Protein AF-A0A2Z4MAW5-F1 (afdb_monomer_lite)

Structure (mmCIF, N/CA/C/O backbone):
data_AF-A0A2Z4MAW5-F1
#
_entry.id   AF-A0A2Z4MAW5-F1
#
loop_
_atom_site.group_PDB
_atom_site.id
_atom_site.type_symbol
_atom_site.label_atom_id
_atom_site.label_alt_id
_atom_site.label_comp_id
_atom_site.label_asym_id
_atom_site.label_entity_id
_atom_site.label_seq_id
_atom_site.pdbx_PDB_ins_code
_atom_site.Cartn_x
_atom_site.Cartn_y
_atom_site.Cartn_z
_atom_site.occupancy
_atom_site.B_iso_or_equiv
_atom_site.auth_seq_id
_atom_site.auth_comp_id
_atom_site.auth_asym_id
_atom_site.auth_atom_id
_atom_site.pdbx_PDB_model_num
ATOM 1 N N . MET A 1 1 ? 5.554 19.216 -37.305 1.00 36.41 1 MET A N 1
ATOM 2 C CA . MET A 1 1 ? 6.843 18.742 -36.755 1.00 36.41 1 MET A CA 1
ATOM 3 C C . MET A 1 1 ? 6.699 17.257 -36.478 1.00 36.41 1 MET A C 1
ATOM 5 O O . MET A 1 1 ? 5.811 16.885 -35.723 1.00 36.41 1 MET A O 1
ATOM 9 N N . VAL A 1 2 ? 7.469 16.421 -37.173 1.00 37.81 2 VAL A N 1
ATOM 10 C CA . VAL A 1 2 ? 7.434 14.959 -37.029 1.00 37.81 2 VAL A CA 1
ATOM 11 C C . VAL A 1 2 ? 8.059 14.607 -35.679 1.00 37.81 2 VAL A C 1
ATOM 13 O O . VAL A 1 2 ? 9.203 14.969 -35.420 1.00 37.81 2 VAL A O 1
ATOM 16 N N . SER A 1 3 ? 7.293 13.963 -34.799 1.00 39.66 3 SER A N 1
ATOM 17 C CA . SER A 1 3 ? 7.807 13.411 -33.544 1.00 39.66 3 SER A CA 1
ATOM 18 C C . SER A 1 3 ? 8.735 12.246 -33.887 1.00 39.66 3 SER A C 1
ATOM 20 O O . SER A 1 3 ? 8.260 11.184 -34.285 1.00 39.66 3 SER A O 1
ATOM 22 N N . PHE A 1 4 ? 10.051 12.445 -33.801 1.00 52.00 4 PHE A N 1
ATOM 23 C CA . PHE A 1 4 ? 11.003 11.342 -33.905 1.00 52.00 4 PHE A CA 1
ATOM 24 C C . PHE A 1 4 ? 10.850 10.460 -32.660 1.00 52.00 4 PHE A C 1
ATOM 26 O O . PHE A 1 4 ? 11.081 10.906 -31.533 1.00 52.00 4 PHE A O 1
ATOM 33 N N . GLY A 1 5 ? 10.383 9.227 -32.867 1.00 60.88 5 GLY A N 1
ATOM 34 C CA . GLY A 1 5 ? 10.241 8.225 -31.814 1.00 60.88 5 GLY A CA 1
ATOM 35 C C . GLY A 1 5 ? 11.595 7.913 -31.181 1.00 60.88 5 GLY A C 1
ATOM 36 O O . GLY A 1 5 ? 12.594 7.778 -31.882 1.00 60.88 5 GLY A O 1
ATOM 37 N N . GLY A 1 6 ? 11.640 7.837 -29.851 1.00 75.31 6 GLY A N 1
ATOM 38 C CA . GLY A 1 6 ? 12.849 7.430 -29.141 1.00 75.31 6 GLY A CA 1
ATOM 39 C C . GLY A 1 6 ? 13.147 5.943 -29.344 1.00 75.31 6 GLY A C 1
ATOM 40 O O . GLY A 1 6 ? 12.228 5.135 -29.467 1.00 75.31 6 GLY A O 1
ATOM 41 N N . PHE A 1 7 ? 14.426 5.578 -29.350 1.00 80.69 7 PHE A N 1
ATOM 42 C CA . PHE A 1 7 ? 14.870 4.187 -29.431 1.00 80.69 7 PHE A CA 1
ATOM 43 C C . PHE A 1 7 ? 15.052 3.599 -28.026 1.00 80.69 7 PHE A C 1
ATOM 45 O O . PHE A 1 7 ? 15.559 4.267 -27.122 1.00 80.69 7 PHE A O 1
ATOM 52 N N . LYS A 1 8 ? 14.656 2.338 -27.832 1.00 84.81 8 LYS A N 1
ATOM 53 C CA . LYS A 1 8 ? 14.870 1.591 -26.586 1.00 84.81 8 LYS A CA 1
ATOM 54 C C . LYS A 1 8 ? 15.689 0.335 -26.879 1.00 84.81 8 LYS A C 1
ATOM 56 O O . LYS A 1 8 ? 15.228 -0.545 -27.598 1.00 84.81 8 LYS A O 1
ATOM 61 N N . LEU A 1 9 ? 16.895 0.266 -26.325 1.00 85.50 9 LEU A N 1
ATOM 62 C CA . LEU A 1 9 ? 17.778 -0.898 -26.373 1.00 85.50 9 LEU A CA 1
ATOM 63 C C . LEU A 1 9 ? 17.464 -1.822 -25.194 1.00 85.50 9 LEU A C 1
ATOM 65 O O . LEU A 1 9 ? 17.403 -1.379 -24.050 1.00 85.50 9 LEU A O 1
ATOM 69 N N . VAL A 1 10 ? 17.272 -3.108 -25.458 1.00 84.62 10 VAL A N 1
ATOM 70 C CA . VAL A 1 10 ? 17.007 -4.100 -24.411 1.00 84.62 10 VAL A CA 1
ATOM 71 C C . VAL A 1 10 ? 18.104 -5.148 -24.460 1.00 84.62 10 VAL A C 1
ATOM 73 O O . VAL A 1 10 ? 18.217 -5.884 -25.438 1.00 84.62 10 VAL A O 1
ATOM 76 N N . PHE A 1 11 ? 18.914 -5.205 -23.409 1.00 85.38 11 PHE A N 1
ATOM 77 C CA . PHE A 1 11 ? 19.911 -6.252 -23.227 1.00 85.38 11 PHE A CA 1
ATOM 78 C C . PHE A 1 11 ? 19.304 -7.365 -22.387 1.00 85.38 11 PHE A C 1
ATOM 80 O O . PHE A 1 11 ? 18.706 -7.096 -21.351 1.00 85.38 11 PHE A O 1
ATOM 87 N N . VAL A 1 12 ? 19.469 -8.613 -22.812 1.00 83.62 12 VAL A N 1
ATOM 88 C CA . VAL A 1 12 ? 19.000 -9.787 -22.069 1.00 83.62 12 VAL A CA 1
ATOM 89 C C . VAL A 1 12 ? 20.216 -10.643 -21.750 1.00 83.62 12 VAL A C 1
ATOM 91 O O . VAL A 1 12 ? 20.932 -11.046 -22.665 1.00 83.62 12 VAL A O 1
ATOM 94 N N . SER A 1 13 ? 20.473 -10.901 -20.469 1.00 80.25 13 SER A N 1
ATOM 95 C CA . SER A 1 13 ? 21.620 -11.704 -20.037 1.00 80.25 13 SER A CA 1
ATOM 96 C C . SER A 1 13 ? 21.244 -12.641 -18.900 1.00 80.25 13 SER A C 1
ATOM 98 O O . SER A 1 13 ? 20.772 -12.217 -17.855 1.00 80.25 13 SER A O 1
ATOM 100 N N . TYR A 1 14 ? 21.482 -13.937 -19.073 1.00 66.00 14 TYR A N 1
ATOM 101 C CA . TYR A 1 14 ? 21.126 -14.928 -18.056 1.00 66.00 14 TYR A CA 1
ATOM 102 C C . TYR A 1 14 ? 22.266 -15.215 -17.064 1.00 66.00 14 TYR A C 1
ATOM 104 O O . TYR A 1 14 ? 22.023 -15.610 -15.926 1.00 66.00 14 TYR A O 1
ATOM 112 N N . THR A 1 15 ? 23.521 -15.026 -17.478 1.00 66.38 15 THR A N 1
ATOM 113 C CA . THR A 1 15 ? 24.697 -15.546 -16.760 1.00 66.38 15 THR A CA 1
ATOM 114 C C . THR A 1 15 ? 25.485 -14.483 -16.005 1.00 66.38 15 THR A C 1
ATOM 116 O O . THR A 1 15 ? 26.077 -14.791 -14.972 1.00 66.38 15 THR A O 1
ATOM 119 N N . SER A 1 16 ? 25.527 -13.240 -16.484 1.00 63.03 16 SER A N 1
ATOM 120 C CA . SER A 1 16 ? 26.253 -12.146 -15.824 1.00 63.03 16 SER A CA 1
ATOM 121 C C . SER A 1 16 ? 25.705 -10.784 -16.252 1.00 63.03 16 SER A C 1
ATOM 123 O O . SER A 1 16 ? 25.340 -10.631 -17.421 1.00 63.03 16 SER A O 1
ATOM 125 N N . PRO A 1 17 ? 25.651 -9.785 -15.354 1.00 69.38 17 PRO A N 1
ATOM 126 C CA . PRO A 1 17 ? 25.357 -8.412 -15.753 1.00 69.38 17 PRO A CA 1
ATOM 127 C C . PRO A 1 17 ? 26.433 -7.876 -16.713 1.00 69.38 17 PRO A C 1
ATOM 129 O O . PRO A 1 17 ? 27.453 -8.529 -16.962 1.00 69.38 17 PRO A O 1
ATOM 132 N N . LEU A 1 18 ? 26.204 -6.684 -17.270 1.00 76.75 18 LEU A N 1
ATOM 133 C CA . LEU A 1 18 ? 27.241 -5.991 -18.034 1.00 76.75 18 LEU A CA 1
ATOM 134 C C . LEU A 1 18 ? 28.487 -5.821 -17.156 1.00 76.75 18 LEU A C 1
ATOM 136 O O . LEU A 1 18 ? 28.399 -5.493 -15.976 1.00 76.75 18 LEU A O 1
ATOM 140 N N . SER A 1 19 ? 29.665 -6.070 -17.726 1.00 81.94 19 SER A N 1
ATOM 141 C CA . SER A 1 19 ? 30.909 -5.762 -17.023 1.00 81.94 19 SER A CA 1
ATOM 142 C C . SER A 1 19 ? 31.028 -4.249 -16.836 1.00 81.94 19 SER A C 1
ATOM 144 O O . SER A 1 19 ? 30.548 -3.491 -17.678 1.00 81.94 19 SER A O 1
ATOM 146 N N . ASN A 1 20 ? 31.743 -3.796 -15.800 1.00 79.94 20 ASN A N 1
ATOM 147 C CA . ASN A 1 20 ? 32.002 -2.362 -15.594 1.00 79.94 20 ASN A CA 1
ATOM 148 C C . ASN A 1 20 ? 32.543 -1.689 -16.865 1.00 79.94 20 ASN A C 1
ATOM 150 O O . ASN A 1 20 ? 32.155 -0.578 -17.207 1.00 79.94 20 ASN A O 1
ATOM 154 N N . HIS A 1 21 ? 33.420 -2.381 -17.600 1.00 84.69 21 HIS A N 1
ATOM 155 C CA . HIS A 1 21 ? 33.922 -1.883 -18.876 1.00 84.69 21 HIS A CA 1
ATOM 156 C C . HIS A 1 21 ? 32.809 -1.763 -19.929 1.00 84.69 21 HIS A C 1
ATOM 158 O O . HIS A 1 21 ? 32.716 -0.739 -20.599 1.00 84.69 21 HIS A O 1
ATOM 164 N N . GLY A 1 22 ? 31.935 -2.768 -20.039 1.00 83.75 22 GLY A N 1
ATOM 165 C CA . GLY A 1 22 ? 30.775 -2.738 -20.929 1.00 83.75 22 GLY A CA 1
ATOM 166 C C . GLY A 1 22 ? 29.802 -1.602 -20.608 1.00 83.75 22 GLY A C 1
ATOM 167 O O . GLY A 1 22 ? 29.341 -0.929 -21.525 1.00 83.75 22 GLY A O 1
ATOM 168 N N . GLU A 1 23 ? 29.539 -1.327 -19.329 1.00 83.62 23 GLU A N 1
ATOM 169 C CA . GLU A 1 23 ? 28.686 -0.204 -18.915 1.00 83.62 23 GLU A CA 1
ATOM 170 C C . GLU A 1 23 ? 29.313 1.159 -19.232 1.00 83.62 23 GLU A C 1
ATOM 172 O O . GLU A 1 23 ? 28.627 2.071 -19.702 1.00 83.62 23 GLU A O 1
ATOM 177 N N . ILE A 1 24 ? 30.626 1.309 -19.029 1.00 84.50 24 ILE A N 1
ATOM 178 C CA . ILE A 1 24 ? 31.358 2.540 -19.365 1.00 84.50 24 ILE A CA 1
ATOM 179 C C . ILE A 1 24 ? 31.319 2.794 -20.877 1.00 84.50 24 ILE A C 1
ATOM 181 O O . ILE A 1 24 ? 31.052 3.915 -21.313 1.00 84.50 24 ILE A O 1
ATOM 185 N N . VAL A 1 25 ? 31.542 1.757 -21.686 1.00 88.19 25 VAL A N 1
ATOM 186 C CA . VAL A 1 25 ? 31.465 1.869 -23.149 1.00 88.19 25 VAL A CA 1
ATOM 187 C C . VAL A 1 25 ? 30.040 2.221 -23.572 1.00 88.19 25 VAL A C 1
ATOM 189 O O . VAL A 1 25 ? 29.837 3.209 -24.274 1.00 88.19 25 VAL A O 1
ATOM 192 N N . LEU A 1 26 ? 29.039 1.489 -23.077 1.00 87.06 26 LEU A N 1
ATOM 193 C CA . LEU A 1 26 ? 27.637 1.724 -23.414 1.00 87.06 26 LEU A CA 1
ATOM 194 C C . LEU A 1 26 ? 27.183 3.138 -23.030 1.00 87.06 26 LEU A C 1
ATOM 196 O O . LEU A 1 26 ? 26.549 3.822 -23.829 1.00 87.06 26 LEU A O 1
ATOM 200 N N . SER A 1 27 ? 27.526 3.610 -21.831 1.00 85.88 27 SER A N 1
ATOM 201 C CA . SER A 1 27 ? 27.178 4.964 -21.388 1.00 85.88 27 SER A CA 1
ATOM 202 C C . SER A 1 27 ? 27.845 6.053 -22.235 1.00 85.88 27 SER A C 1
ATOM 204 O O . SER A 1 27 ? 27.200 7.059 -22.539 1.00 85.88 27 SER A O 1
ATOM 206 N N . THR A 1 28 ? 29.090 5.835 -22.668 1.00 88.81 28 THR A N 1
ATOM 207 C CA . THR A 1 28 ? 29.817 6.750 -23.561 1.00 88.81 28 THR A CA 1
ATOM 208 C C . THR A 1 28 ? 29.137 6.850 -24.926 1.00 88.81 28 THR A C 1
ATOM 210 O O . THR A 1 28 ? 28.845 7.955 -25.383 1.00 88.81 28 THR A O 1
ATOM 213 N N . GLU A 1 29 ? 28.810 5.715 -25.545 1.00 88.81 29 GLU A N 1
ATOM 214 C CA . GLU A 1 29 ? 28.132 5.664 -26.848 1.00 88.81 29 GLU A CA 1
ATOM 215 C C . GLU A 1 29 ? 26.726 6.279 -26.785 1.00 88.81 29 GLU A C 1
ATOM 217 O O . GLU A 1 29 ? 26.340 7.103 -27.616 1.00 88.81 29 GLU A O 1
ATOM 222 N N . LEU A 1 30 ? 25.957 5.955 -25.740 1.00 87.56 30 LEU A N 1
ATOM 223 C CA . LEU A 1 30 ? 24.624 6.525 -25.540 1.00 87.56 30 LEU A CA 1
ATOM 224 C C . LEU A 1 30 ? 24.663 8.040 -25.351 1.00 87.56 30 LEU A C 1
ATOM 226 O O . LEU A 1 30 ? 23.735 8.724 -25.785 1.00 87.56 30 LEU A O 1
ATOM 230 N N . LYS A 1 31 ? 25.708 8.572 -24.709 1.00 87.31 31 LYS A N 1
ATOM 231 C CA . LYS A 1 31 ? 25.891 10.018 -24.567 1.00 87.31 31 LYS A CA 1
ATOM 232 C C . LYS A 1 31 ? 26.094 10.679 -25.929 1.00 87.31 31 LYS A C 1
ATOM 234 O O . LYS A 1 31 ? 25.383 11.631 -26.227 1.00 87.31 31 LYS A O 1
ATOM 239 N N . GLN A 1 32 ? 26.961 10.125 -26.780 1.00 88.00 32 GLN A N 1
ATOM 240 C CA . GLN A 1 32 ? 27.180 10.649 -28.134 1.00 88.00 32 GLN A CA 1
ATOM 241 C C . GLN A 1 32 ? 25.882 10.675 -28.951 1.00 88.00 32 GLN A C 1
ATOM 243 O O . GLN A 1 32 ? 25.576 11.669 -29.606 1.00 88.00 32 GLN A O 1
ATOM 248 N N . ILE A 1 33 ? 25.071 9.616 -28.864 1.00 85.31 33 ILE A N 1
ATOM 249 C CA . ILE A 1 33 ? 23.771 9.558 -29.546 1.00 85.31 33 ILE A CA 1
ATOM 250 C C . ILE A 1 33 ? 22.812 10.613 -28.977 1.00 85.31 33 ILE A C 1
ATOM 252 O O . ILE A 1 33 ? 22.153 11.315 -29.745 1.00 85.31 33 ILE A O 1
ATOM 256 N N . LYS A 1 34 ? 22.744 10.779 -27.651 1.00 86.00 34 LYS A N 1
ATOM 257 C CA . LYS A 1 34 ? 21.900 11.807 -27.016 1.00 86.00 34 LYS A CA 1
ATOM 258 C C . LYS A 1 34 ? 22.310 13.228 -27.410 1.00 86.00 34 LYS A C 1
ATOM 260 O O . LYS A 1 34 ? 21.432 14.053 -27.654 1.00 86.00 34 LYS A O 1
ATOM 265 N N . ASP A 1 35 ? 23.608 13.488 -27.555 1.00 88.31 35 ASP A N 1
ATOM 266 C CA . ASP A 1 35 ? 24.150 14.794 -27.954 1.00 88.31 35 ASP A CA 1
ATOM 267 C C . ASP A 1 35 ? 23.740 15.191 -29.390 1.00 88.31 35 ASP A C 1
ATOM 269 O O . ASP A 1 35 ? 23.682 16.376 -29.714 1.00 88.31 35 ASP A O 1
ATOM 273 N N . THR A 1 36 ? 23.349 14.231 -30.240 1.00 87.44 36 THR A N 1
ATOM 274 C CA . THR A 1 36 ? 22.760 14.513 -31.569 1.00 87.44 36 THR A CA 1
ATOM 275 C C . THR A 1 36 ? 21.280 14.929 -31.526 1.00 87.44 36 THR A C 1
ATOM 277 O O . THR A 1 36 ? 20.663 15.140 -32.569 1.00 87.44 36 THR A O 1
ATOM 280 N N . GLY A 1 37 ? 20.684 15.033 -30.333 1.00 82.94 37 GLY A N 1
ATOM 281 C CA . GLY A 1 37 ? 19.264 15.338 -30.130 1.00 82.94 37 GLY A CA 1
ATOM 282 C C . GLY A 1 37 ? 18.344 14.112 -30.187 1.00 82.94 37 GLY A C 1
ATOM 283 O O . GLY A 1 37 ? 17.128 14.243 -30.026 1.00 82.94 37 GLY A O 1
ATOM 284 N N . ASN A 1 38 ? 18.902 12.914 -30.385 1.00 84.69 38 ASN A N 1
ATOM 285 C CA . ASN A 1 38 ? 18.146 11.666 -30.398 1.00 84.69 38 ASN A CA 1
ATOM 286 C C . ASN A 1 38 ? 17.815 11.192 -28.975 1.00 84.69 38 ASN A C 1
ATOM 288 O O . ASN A 1 38 ? 18.652 11.203 -28.074 1.00 84.69 38 ASN A O 1
ATOM 292 N N . LYS A 1 39 ? 16.586 10.708 -28.768 1.00 84.62 39 LYS A N 1
ATOM 293 C CA . LYS A 1 39 ? 16.171 10.092 -27.500 1.00 84.62 39 LYS A CA 1
ATOM 294 C C . LYS A 1 39 ? 16.460 8.597 -27.547 1.00 84.62 39 LYS A C 1
ATOM 296 O O . LYS A 1 39 ? 15.834 7.880 -28.324 1.00 84.62 39 LYS A O 1
ATOM 301 N N . ILE A 1 40 ? 17.382 8.129 -26.711 1.00 86.75 40 ILE A N 1
ATOM 302 C CA . ILE A 1 40 ? 17.708 6.707 -26.583 1.00 86.75 40 ILE A CA 1
ATOM 303 C C . ILE A 1 40 ? 17.763 6.281 -25.115 1.00 86.75 40 ILE A C 1
ATOM 305 O O . ILE A 1 40 ? 18.319 6.986 -24.265 1.00 86.75 40 ILE A O 1
ATOM 309 N N . TYR A 1 41 ? 17.178 5.123 -24.830 1.00 82.31 41 TYR A N 1
ATOM 310 C CA . TYR A 1 41 ? 17.112 4.505 -23.507 1.00 82.31 41 TYR A CA 1
ATOM 311 C C . TYR A 1 41 ? 17.618 3.073 -23.599 1.00 82.31 41 TYR A C 1
ATOM 313 O O . TYR A 1 41 ? 17.519 2.452 -24.658 1.00 82.31 41 TYR A O 1
ATOM 321 N N . TRP A 1 42 ? 18.132 2.535 -22.499 1.00 85.38 42 TRP A N 1
ATOM 322 C CA . TRP A 1 42 ? 18.498 1.129 -22.435 1.00 85.38 42 TRP A CA 1
ATOM 323 C C . TRP A 1 42 ? 18.068 0.508 -21.109 1.00 85.38 42 TRP A C 1
ATOM 325 O O . TRP A 1 42 ? 17.983 1.204 -20.100 1.00 85.38 42 TRP A O 1
ATOM 335 N N . GLU A 1 43 ? 17.784 -0.791 -21.130 1.00 84.88 43 GLU A N 1
ATOM 336 C CA . GLU A 1 43 ? 17.458 -1.593 -19.948 1.00 84.88 43 GLU A CA 1
ATOM 337 C C . GLU A 1 43 ? 18.163 -2.954 -20.030 1.00 84.88 43 GLU A C 1
ATOM 339 O O . GLU A 1 43 ? 18.285 -3.527 -21.117 1.00 84.88 43 GLU A O 1
ATOM 344 N N . LEU A 1 44 ? 18.587 -3.485 -18.880 1.00 83.38 44 LEU A N 1
ATOM 345 C CA . LEU A 1 44 ? 19.105 -4.847 -18.734 1.00 83.38 44 LEU A CA 1
ATOM 346 C C . LEU A 1 44 ? 18.038 -5.758 -18.121 1.00 83.38 44 LEU A C 1
ATOM 348 O O . LEU A 1 44 ? 17.469 -5.450 -17.076 1.00 83.38 44 LEU A O 1
ATOM 352 N N . TYR A 1 45 ? 17.801 -6.895 -18.764 1.00 83.62 45 TYR A N 1
ATOM 353 C CA . TYR A 1 45 ? 16.962 -7.989 -18.295 1.00 83.62 45 TYR A CA 1
ATOM 354 C C . TYR A 1 45 ? 17.889 -9.127 -17.903 1.00 83.62 45 TYR A C 1
ATOM 356 O O . TYR A 1 45 ? 18.263 -9.962 -18.730 1.00 83.62 45 TYR A O 1
ATOM 364 N N . ASP A 1 46 ? 18.310 -9.099 -16.644 1.00 79.94 46 ASP A N 1
ATOM 365 C CA . ASP A 1 46 ? 19.089 -10.171 -16.047 1.00 79.94 46 ASP A CA 1
ATOM 366 C C . ASP A 1 46 ? 18.194 -11.315 -15.538 1.00 79.94 46 ASP A C 1
ATOM 368 O O . ASP A 1 46 ? 16.960 -11.249 -15.596 1.00 79.94 46 ASP A O 1
ATOM 372 N N . LYS A 1 47 ? 18.815 -12.382 -15.023 1.00 77.44 47 LYS A N 1
ATOM 373 C CA . LYS A 1 47 ? 18.097 -13.526 -14.444 1.00 77.44 47 LYS A CA 1
ATOM 374 C C . LYS A 1 47 ? 17.072 -13.116 -13.374 1.00 77.44 47 LYS A C 1
ATOM 376 O O . LYS A 1 47 ? 16.010 -13.728 -13.303 1.00 77.44 47 LYS A O 1
ATOM 381 N N . GLU A 1 48 ? 17.362 -12.096 -12.564 1.00 70.31 48 GLU A N 1
ATOM 382 C CA . GLU A 1 48 ? 16.503 -11.673 -11.454 1.00 70.31 48 GLU A CA 1
ATOM 383 C C . GLU A 1 48 ? 15.300 -10.888 -11.969 1.00 70.31 48 GLU A C 1
ATOM 385 O O . GLU A 1 48 ? 14.165 -11.171 -11.580 1.00 70.31 48 GLU A O 1
ATOM 390 N N . ARG A 1 49 ? 15.518 -9.960 -12.909 1.00 74.69 49 ARG A N 1
ATOM 391 C CA . ARG A 1 49 ? 14.447 -9.214 -13.578 1.00 74.69 49 ARG A CA 1
ATOM 392 C C . ARG A 1 49 ? 13.520 -10.156 -14.338 1.00 74.69 49 ARG A C 1
ATOM 394 O O . ARG A 1 49 ? 12.303 -10.033 -14.227 1.00 74.69 49 ARG A O 1
ATOM 401 N N . ILE A 1 50 ? 14.082 -11.115 -15.078 1.00 78.38 50 ILE A N 1
ATOM 402 C CA . ILE A 1 50 ? 13.309 -12.107 -15.837 1.00 78.38 50 ILE A CA 1
ATOM 403 C C . ILE A 1 50 ? 12.483 -12.984 -14.890 1.00 78.38 50 ILE A C 1
ATOM 405 O O . ILE A 1 50 ? 11.280 -13.132 -15.106 1.00 78.38 50 ILE A O 1
ATOM 409 N N . ALA A 1 51 ? 13.089 -13.524 -13.827 1.00 73.00 51 ALA A N 1
ATOM 410 C CA . ALA A 1 51 ? 12.380 -14.345 -12.845 1.00 73.00 51 ALA A CA 1
ATOM 411 C C . ALA A 1 51 ? 11.233 -13.570 -12.177 1.00 73.00 51 ALA A C 1
ATOM 413 O O . ALA A 1 51 ? 10.119 -14.084 -12.089 1.00 73.00 51 ALA A O 1
ATOM 414 N N . ASN A 1 52 ? 11.471 -12.313 -11.788 1.00 68.19 52 ASN A N 1
ATOM 415 C CA . ASN A 1 52 ? 10.445 -11.427 -11.237 1.00 68.19 52 ASN A CA 1
ATOM 416 C C . ASN A 1 52 ? 9.282 -11.187 -12.213 1.00 68.19 52 ASN A C 1
ATOM 418 O O . ASN A 1 52 ? 8.118 -11.243 -11.809 1.00 68.19 52 ASN A O 1
ATOM 422 N N . ILE A 1 53 ? 9.574 -10.933 -13.496 1.00 73.81 53 ILE A N 1
ATOM 423 C CA . ILE A 1 53 ? 8.547 -10.727 -14.529 1.00 73.81 53 ILE A CA 1
ATOM 424 C C . ILE A 1 53 ? 7.701 -11.991 -14.701 1.00 73.81 53 ILE A C 1
ATOM 426 O O . ILE A 1 53 ? 6.474 -11.907 -14.684 1.00 73.81 53 ILE A O 1
ATOM 430 N N . ILE A 1 54 ? 8.339 -13.160 -14.827 1.00 72.44 54 ILE A N 1
ATOM 431 C CA . ILE A 1 54 ? 7.639 -14.438 -15.005 1.00 72.44 54 ILE A CA 1
ATOM 432 C C . ILE A 1 54 ? 6.765 -14.739 -13.785 1.00 72.44 54 ILE A C 1
ATOM 434 O O . ILE A 1 54 ? 5.577 -15.012 -13.950 1.00 72.44 54 ILE A O 1
ATOM 438 N N . TYR A 1 55 ? 7.314 -14.628 -12.575 1.00 67.38 55 TYR A N 1
ATOM 439 C CA . TYR A 1 55 ? 6.575 -14.853 -11.333 1.00 67.38 55 TYR A CA 1
ATOM 440 C C . TYR A 1 55 ? 5.364 -13.918 -11.209 1.00 67.38 55 TYR A C 1
ATOM 442 O O . TYR A 1 55 ? 4.243 -14.376 -10.994 1.00 67.38 55 TYR A O 1
ATOM 450 N N . THR A 1 56 ? 5.552 -12.618 -11.465 1.00 65.38 56 THR A N 1
ATOM 451 C CA . THR A 1 56 ? 4.449 -11.641 -11.444 1.00 65.38 56 THR A CA 1
ATOM 452 C C . THR A 1 56 ? 3.390 -11.969 -12.505 1.00 65.38 56 THR A C 1
ATOM 454 O O . THR A 1 56 ? 2.200 -11.851 -12.237 1.00 65.38 56 THR A O 1
ATOM 457 N N . SER A 1 57 ? 3.794 -12.419 -13.700 1.00 66.69 57 SER A N 1
ATOM 458 C CA . SER A 1 57 ? 2.865 -12.753 -14.792 1.00 66.69 57 SER A CA 1
ATOM 459 C C . SER A 1 57 ? 2.019 -14.007 -14.538 1.00 66.69 57 SER A C 1
ATOM 461 O O . SER A 1 57 ? 0.949 -14.156 -15.129 1.00 66.69 57 SER A O 1
ATOM 463 N N . LYS A 1 58 ? 2.487 -14.913 -13.668 1.00 64.94 58 LYS A N 1
ATOM 464 C CA . LYS A 1 58 ? 1.779 -16.146 -13.299 1.00 64.94 58 LYS A CA 1
ATOM 465 C C . LYS A 1 58 ? 0.697 -15.919 -12.240 1.00 64.94 58 LYS A C 1
ATOM 467 O O . LYS A 1 58 ? -0.275 -16.675 -12.221 1.00 64.94 58 LYS A O 1
ATOM 472 N N . LYS A 1 59 ? 0.822 -14.884 -11.398 1.00 62.81 59 LYS A N 1
ATOM 473 C CA . LYS A 1 59 ? -0.200 -14.512 -10.407 1.00 62.81 59 LYS A CA 1
ATOM 474 C C . LYS A 1 59 ? -1.458 -13.990 -11.116 1.00 62.81 59 LYS A C 1
ATOM 476 O O . LYS A 1 59 ? -1.513 -12.851 -11.570 1.00 62.81 59 LYS A O 1
ATOM 481 N N . LYS A 1 60 ? -2.482 -14.840 -11.221 1.00 57.94 60 LYS A N 1
ATOM 482 C CA . LYS A 1 60 ? -3.796 -14.501 -11.789 1.00 57.94 60 LYS A CA 1
ATOM 483 C C . LYS A 1 60 ? -4.738 -13.989 -10.700 1.00 57.94 60 LYS A C 1
ATOM 485 O O . LYS A 1 60 ? -5.666 -14.692 -10.314 1.00 57.94 60 LYS A O 1
ATOM 490 N N . TYR A 1 61 ? -4.519 -12.771 -10.222 1.00 64.88 61 TYR A N 1
ATOM 491 C CA . TYR A 1 61 ? -5.574 -12.060 -9.498 1.00 64.88 61 TYR A CA 1
ATOM 492 C C . TYR A 1 61 ? -6.354 -11.189 -10.476 1.00 64.88 61 TYR A C 1
ATOM 494 O O . TYR A 1 61 ? -5.773 -10.597 -11.390 1.00 64.88 61 TYR A O 1
ATOM 502 N N . GLU A 1 62 ? -7.674 -11.119 -10.304 1.00 77.50 62 GLU A N 1
ATOM 503 C CA . GLU A 1 62 ? -8.458 -10.107 -11.005 1.00 77.50 62 GLU A CA 1
ATOM 504 C C . GLU A 1 62 ? -7.959 -8.724 -10.586 1.00 77.50 62 GLU A C 1
ATOM 506 O O . GLU A 1 62 ? -7.764 -8.446 -9.401 1.00 77.50 62 GLU A O 1
ATOM 511 N N . ALA A 1 63 ? -7.712 -7.860 -11.573 1.00 84.38 63 ALA A N 1
ATOM 512 C CA . ALA A 1 63 ? -7.271 -6.507 -11.290 1.00 84.38 63 ALA A CA 1
ATOM 513 C C . ALA A 1 63 ? -8.333 -5.783 -10.454 1.00 84.38 63 ALA A C 1
ATOM 515 O O . ALA A 1 63 ? -9.518 -5.799 -10.793 1.00 84.38 63 ALA A O 1
ATOM 516 N N . PHE A 1 64 ? -7.902 -5.105 -9.397 1.00 91.62 64 PHE A N 1
ATOM 517 C CA . PHE A 1 64 ? -8.780 -4.361 -8.508 1.00 91.62 64 PHE A CA 1
ATOM 518 C C . PHE A 1 64 ? -8.271 -2.937 -8.293 1.00 91.62 64 PHE A C 1
ATOM 520 O O . PHE A 1 64 ? -7.105 -2.607 -8.511 1.00 91.62 64 PHE A O 1
ATOM 527 N N . GLU A 1 65 ? -9.181 -2.063 -7.884 1.00 95.12 65 GLU A N 1
ATOM 528 C CA . GLU A 1 65 ? -8.881 -0.679 -7.540 1.00 95.12 65 GLU A CA 1
ATOM 529 C C . GLU A 1 65 ? -9.426 -0.410 -6.138 1.00 95.12 65 GLU A C 1
ATOM 531 O O . GLU A 1 65 ? -10.508 -0.891 -5.768 1.00 95.12 65 GLU A O 1
ATOM 536 N N . ILE A 1 66 ? -8.663 0.352 -5.362 1.00 96.69 66 ILE A N 1
ATOM 537 C CA . ILE A 1 66 ? -9.131 0.927 -4.105 1.00 96.69 66 ILE A CA 1
ATOM 538 C C . ILE A 1 66 ? -9.173 2.441 -4.226 1.00 96.69 66 ILE A C 1
ATOM 540 O O . ILE A 1 66 ? -8.420 3.053 -4.989 1.00 96.69 66 ILE A O 1
ATOM 544 N N . ASP A 1 67 ? -10.048 3.029 -3.429 1.00 96.06 67 ASP A N 1
ATOM 545 C CA . ASP A 1 67 ? -10.134 4.462 -3.253 1.00 96.06 67 ASP A CA 1
ATOM 546 C C . ASP A 1 67 ? -9.658 4.812 -1.856 1.00 96.06 67 ASP A C 1
ATOM 548 O O . ASP A 1 67 ? -10.083 4.180 -0.896 1.00 96.06 67 ASP A O 1
ATOM 552 N N . LEU A 1 68 ? -8.778 5.804 -1.773 1.00 97.00 68 LEU A N 1
ATOM 553 C CA . LEU A 1 68 ? -8.307 6.362 -0.515 1.00 97.00 68 LEU A CA 1
ATOM 554 C C . LEU A 1 68 ? -8.605 7.855 -0.491 1.00 97.00 68 LEU A C 1
ATOM 556 O O . LEU A 1 68 ? -8.212 8.586 -1.410 1.00 97.00 68 LEU A O 1
ATOM 560 N N . VAL A 1 69 ? -9.304 8.308 0.544 1.00 96.12 69 VAL A N 1
ATOM 561 C CA . VAL A 1 69 ? -9.698 9.709 0.706 1.00 96.12 69 VAL A CA 1
ATOM 562 C C . VAL A 1 69 ? -8.772 10.405 1.700 1.00 96.12 69 VAL A C 1
ATOM 564 O O . VAL A 1 69 ? -8.666 10.036 2.867 1.00 96.12 69 VAL A O 1
ATOM 567 N N . GLN A 1 70 ? -8.112 11.462 1.232 1.00 95.31 70 GLN A N 1
ATOM 568 C CA . GLN A 1 70 ? -7.246 12.300 2.047 1.00 95.31 70 GLN A CA 1
ATOM 569 C C . GLN A 1 70 ? -8.077 13.169 2.997 1.00 95.31 70 GLN A C 1
ATOM 571 O O . GLN A 1 70 ? -8.825 14.051 2.571 1.00 95.31 70 GLN A O 1
ATOM 576 N N . SER A 1 71 ? -7.873 12.945 4.293 1.00 92.69 71 SER A N 1
ATOM 577 C CA . SER A 1 71 ? -8.530 13.653 5.397 1.00 92.69 71 SER A CA 1
ATOM 578 C C . SER A 1 71 ? -7.686 14.803 5.971 1.00 92.69 71 SER A C 1
ATOM 580 O O . SER A 1 71 ? -8.193 15.639 6.714 1.00 92.69 71 SER A O 1
ATOM 582 N N . GLY A 1 72 ? -6.402 14.882 5.607 1.00 86.31 72 GLY A N 1
ATOM 583 C CA . GLY A 1 72 ? -5.503 15.974 5.983 1.00 86.31 72 GLY A CA 1
ATOM 584 C C . GLY A 1 72 ? -5.722 17.285 5.209 1.00 86.31 72 GLY A C 1
ATOM 585 O O . GLY A 1 72 ? -6.518 17.389 4.266 1.00 86.31 72 GLY A O 1
ATOM 586 N N . SER A 1 73 ? -4.958 18.313 5.589 1.00 84.88 73 SER A N 1
ATOM 587 C CA . SER A 1 73 ? -4.999 19.637 4.951 1.00 84.88 73 SER A CA 1
ATOM 588 C C . SER A 1 73 ? -4.549 19.590 3.486 1.00 84.88 73 SER A C 1
ATOM 590 O O . SER A 1 73 ? -5.242 20.137 2.623 1.00 84.88 73 SER A O 1
ATOM 592 N N . SER A 1 74 ? -3.452 18.886 3.197 1.00 86.38 74 SER A N 1
ATOM 593 C CA . SER A 1 74 ? -2.864 18.740 1.861 1.00 86.38 74 SER A CA 1
ATOM 594 C C . SER A 1 74 ? -2.312 17.333 1.614 1.00 86.38 74 SER A C 1
ATOM 596 O O . SER A 1 74 ? -1.992 16.600 2.546 1.00 86.38 74 SER A O 1
ATOM 598 N N . THR A 1 75 ? -2.205 16.944 0.343 1.00 90.81 75 THR A N 1
ATOM 599 C CA . THR A 1 75 ? -1.524 15.713 -0.094 1.00 90.81 75 THR A CA 1
ATOM 600 C C . THR A 1 75 ? -0.044 16.023 -0.314 1.00 90.81 75 THR A C 1
ATOM 602 O O . THR A 1 75 ? 0.282 16.916 -1.096 1.00 90.81 75 THR A O 1
ATOM 605 N N . GLY A 1 76 ? 0.857 15.288 0.337 1.00 91.69 76 GLY A N 1
ATOM 606 C CA . GLY A 1 76 ? 2.283 15.353 0.013 1.00 91.69 76 GLY A CA 1
ATOM 607 C C . GLY A 1 76 ? 2.560 14.551 -1.254 1.00 91.69 76 GLY A C 1
ATOM 608 O O . GLY A 1 76 ? 2.219 13.373 -1.295 1.00 91.69 76 GLY A O 1
ATOM 609 N N . ILE A 1 77 ? 3.152 15.165 -2.281 1.00 94.06 77 ILE A N 1
ATOM 610 C CA . ILE A 1 77 ? 3.489 14.485 -3.539 1.00 94.06 77 ILE A CA 1
ATOM 611 C C . ILE A 1 77 ? 4.968 14.696 -3.841 1.00 94.06 77 ILE A C 1
ATOM 613 O O . ILE A 1 77 ? 5.434 15.832 -3.915 1.00 94.06 77 ILE A O 1
ATOM 617 N N . LEU A 1 78 ? 5.689 13.598 -4.052 1.00 94.44 78 LEU A N 1
ATOM 618 C CA . LEU A 1 78 ? 7.059 13.601 -4.553 1.00 94.44 78 LEU A CA 1
ATOM 619 C C . LEU A 1 78 ? 7.105 12.805 -5.853 1.00 94.44 78 LEU A C 1
ATOM 621 O O . LEU A 1 78 ? 6.613 11.684 -5.903 1.00 94.44 78 LEU A O 1
ATOM 625 N N . THR A 1 79 ? 7.699 13.373 -6.898 1.00 92.62 79 THR A N 1
ATOM 626 C CA . THR A 1 79 ? 7.863 12.699 -8.191 1.00 92.62 79 THR A CA 1
ATOM 627 C C . THR A 1 79 ? 9.339 12.575 -8.537 1.00 92.62 79 THR A C 1
ATOM 629 O O . THR A 1 79 ? 10.152 13.430 -8.191 1.00 92.62 79 THR A O 1
ATOM 632 N N . SER A 1 80 ? 9.670 11.480 -9.204 1.00 87.19 80 SER A N 1
ATOM 633 C CA . SER A 1 80 ? 10.958 11.194 -9.828 1.00 87.19 80 SER A CA 1
ATOM 634 C C . SER A 1 80 ? 10.704 10.640 -11.230 1.00 87.19 80 SER A C 1
ATOM 636 O O . SER A 1 80 ? 9.555 10.366 -11.578 1.00 87.19 80 SER A O 1
ATOM 638 N N . ASP A 1 81 ? 11.757 10.428 -12.018 1.00 81.44 81 ASP A N 1
ATOM 639 C CA . ASP A 1 81 ? 11.632 9.992 -13.417 1.00 81.44 81 ASP A CA 1
ATOM 640 C C . ASP A 1 81 ? 10.772 8.728 -13.599 1.00 81.44 81 ASP A C 1
ATOM 642 O O . ASP A 1 81 ? 10.053 8.614 -14.589 1.00 81.44 81 ASP A O 1
ATOM 646 N N . ASN A 1 82 ? 10.811 7.800 -12.633 1.00 84.38 82 ASN A N 1
ATOM 647 C CA . ASN A 1 82 ? 10.164 6.487 -12.735 1.00 84.38 82 ASN A CA 1
ATOM 648 C C . ASN A 1 82 ? 9.206 6.160 -11.577 1.00 84.38 82 ASN A C 1
ATOM 650 O O . ASN A 1 82 ? 8.707 5.036 -11.512 1.00 84.38 82 ASN A O 1
ATOM 654 N N . ALA A 1 83 ? 8.972 7.093 -10.650 1.00 91.88 83 ALA A N 1
ATOM 655 C CA . ALA A 1 83 ? 8.152 6.840 -9.467 1.00 91.88 83 ALA A CA 1
ATOM 656 C C . ALA A 1 83 ? 7.458 8.102 -8.958 1.00 91.88 83 ALA A C 1
ATOM 658 O O . ALA A 1 83 ? 8.009 9.203 -9.052 1.00 91.88 83 ALA A O 1
ATOM 659 N N . ALA A 1 84 ? 6.299 7.923 -8.330 1.00 94.94 84 ALA A N 1
ATOM 660 C CA . ALA A 1 84 ? 5.621 8.968 -7.575 1.00 94.94 84 ALA A CA 1
ATOM 661 C C . ALA A 1 84 ? 5.241 8.456 -6.183 1.00 94.94 84 ALA A C 1
ATOM 663 O O . ALA A 1 84 ? 4.809 7.319 -6.029 1.00 94.94 84 ALA A O 1
ATOM 664 N N . THR A 1 85 ? 5.374 9.301 -5.169 1.00 96.00 85 THR A N 1
ATOM 665 C CA . THR A 1 85 ? 4.991 8.996 -3.791 1.00 96.00 85 THR A CA 1
ATOM 666 C C . THR A 1 85 ? 3.918 9.973 -3.345 1.00 96.00 85 THR A C 1
ATOM 668 O O . THR A 1 85 ? 4.086 11.185 -3.483 1.00 96.00 85 THR A O 1
ATOM 671 N N . TYR A 1 86 ? 2.841 9.440 -2.775 1.00 96.62 86 TYR A N 1
ATOM 672 C CA . TYR A 1 86 ? 1.703 10.185 -2.254 1.00 96.62 86 TYR A CA 1
ATOM 673 C C . TYR A 1 86 ? 1.577 9.929 -0.754 1.00 96.62 86 TYR A C 1
ATOM 675 O O . TYR A 1 86 ? 1.388 8.788 -0.344 1.00 96.62 86 TYR A O 1
ATOM 683 N N . SER A 1 87 ? 1.650 10.976 0.059 1.00 95.62 87 SER A N 1
ATOM 684 C CA . SER A 1 87 ? 1.458 10.907 1.510 1.00 95.62 87 SER A CA 1
ATOM 685 C C . SER A 1 87 ? 0.134 11.561 1.888 1.00 95.62 87 SER A C 1
ATOM 687 O O . SER A 1 87 ? -0.057 12.764 1.680 1.00 95.62 87 SER A O 1
ATOM 689 N N . ILE A 1 88 ? -0.774 10.756 2.439 1.00 96.50 88 ILE A N 1
ATOM 690 C CA . ILE A 1 88 ? -2.119 11.155 2.859 1.00 96.50 88 ILE A CA 1
ATOM 691 C C . ILE A 1 88 ? -2.432 10.644 4.271 1.00 96.50 88 ILE A C 1
ATOM 693 O O . ILE A 1 88 ? -1.680 9.862 4.836 1.00 96.50 88 ILE A O 1
ATOM 697 N N . HIS A 1 89 ? -3.533 11.103 4.853 1.00 96.25 89 HIS A N 1
ATOM 698 C CA . HIS A 1 89 ? -4.134 10.593 6.078 1.00 96.25 89 HIS A CA 1
ATOM 699 C C . HIS A 1 89 ? -5.490 9.987 5.722 1.00 96.25 89 HIS A C 1
ATOM 701 O O . HIS A 1 89 ? -6.368 10.693 5.222 1.00 96.25 89 HIS A O 1
ATOM 707 N N . CYS A 1 90 ? -5.652 8.695 5.982 1.00 97.12 90 CYS A N 1
ATOM 708 C CA . CYS A 1 90 ? -6.888 7.960 5.719 1.00 97.12 90 CYS A CA 1
ATOM 709 C C . CYS A 1 90 ? -7.636 7.684 7.017 1.00 97.12 90 CYS A C 1
ATOM 711 O O . CYS A 1 90 ? -7.025 7.568 8.082 1.00 97.12 90 CYS A O 1
ATOM 713 N N . SER A 1 91 ? -8.957 7.542 6.911 1.00 97.19 91 SER A N 1
ATOM 714 C CA . SER A 1 91 ? -9.791 7.085 8.023 1.00 97.19 91 SER A CA 1
ATOM 715 C C . SER A 1 91 ? -9.461 5.634 8.379 1.00 97.19 91 SER A C 1
ATOM 717 O O . SER A 1 91 ? -9.276 4.797 7.492 1.00 97.19 91 SER A O 1
ATOM 719 N N . LEU A 1 92 ? -9.449 5.306 9.675 1.00 97.62 92 LEU A N 1
ATOM 720 C CA . LEU A 1 92 ? -9.293 3.915 10.120 1.00 97.62 92 LEU A CA 1
ATOM 721 C C . LEU A 1 92 ? -10.420 3.018 9.593 1.00 97.62 92 LEU A C 1
ATOM 723 O O . LEU A 1 92 ? -10.173 1.869 9.232 1.00 97.62 92 LEU A O 1
ATOM 727 N N . ASN A 1 93 ? -11.639 3.559 9.502 1.00 97.25 93 ASN A N 1
ATOM 728 C CA . ASN A 1 93 ? -12.807 2.850 8.991 1.00 97.25 93 ASN A CA 1
ATOM 729 C C . ASN A 1 93 ? -12.646 2.471 7.511 1.00 97.25 93 ASN A C 1
ATOM 731 O O . ASN A 1 93 ? -12.903 1.323 7.150 1.00 97.25 93 ASN A O 1
ATOM 735 N N . GLU A 1 94 ? -12.160 3.406 6.687 1.00 97.19 94 GLU A N 1
ATOM 736 C CA . GLU A 1 94 ? -11.859 3.172 5.265 1.00 97.19 94 GLU A CA 1
ATOM 737 C C . GLU A 1 94 ? -10.805 2.066 5.101 1.00 97.19 94 GLU A C 1
ATOM 739 O O . GLU A 1 94 ? -10.972 1.144 4.303 1.00 97.19 94 GLU A O 1
ATOM 744 N N . LEU A 1 95 ? -9.739 2.110 5.903 1.00 97.56 95 LEU A N 1
ATOM 745 C CA . LEU A 1 95 ? -8.664 1.118 5.855 1.00 97.56 95 LEU A CA 1
ATOM 746 C C . LEU A 1 95 ? -9.121 -0.271 6.312 1.00 97.56 95 LEU A C 1
ATOM 748 O O . LEU A 1 95 ? -8.709 -1.274 5.723 1.00 97.56 95 LEU A O 1
ATOM 752 N N . ALA A 1 96 ? -9.988 -0.343 7.323 1.00 97.06 96 ALA A N 1
ATOM 753 C CA . ALA A 1 96 ? -10.608 -1.590 7.753 1.00 97.06 96 ALA A CA 1
ATOM 754 C C . ALA A 1 96 ? -11.511 -2.185 6.657 1.00 97.06 96 ALA A C 1
ATOM 756 O O . ALA A 1 96 ? -11.489 -3.396 6.455 1.00 97.06 96 ALA A O 1
ATOM 757 N N . 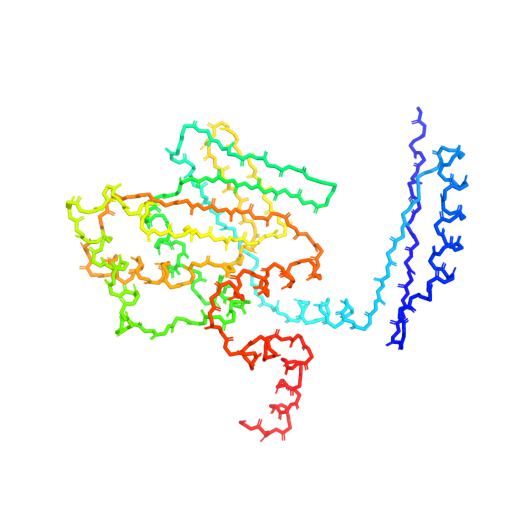ASP A 1 97 ? -12.245 -1.356 5.905 1.00 97.06 97 ASP A N 1
ATOM 758 C CA . ASP A 1 97 ? -13.091 -1.814 4.792 1.00 97.06 97 ASP A CA 1
ATOM 759 C C . ASP A 1 97 ? -12.269 -2.321 3.604 1.00 97.06 97 ASP A C 1
ATOM 761 O O . ASP A 1 97 ? -12.583 -3.363 3.022 1.00 97.06 97 ASP A O 1
ATOM 765 N N . VAL A 1 98 ? -11.174 -1.629 3.273 1.00 96.56 98 VAL A N 1
ATOM 766 C CA . VAL A 1 98 ? -10.202 -2.101 2.276 1.00 96.56 98 VAL A CA 1
ATOM 767 C C . VAL A 1 98 ? -9.620 -3.452 2.697 1.00 96.56 98 VAL A C 1
ATOM 769 O O . VAL A 1 98 ? -9.557 -4.369 1.879 1.00 96.56 98 VAL A O 1
ATOM 772 N N . CYS A 1 99 ? -9.239 -3.590 3.971 1.00 94.38 99 CYS A N 1
ATOM 773 C CA . CYS A 1 99 ? -8.731 -4.839 4.533 1.00 94.38 99 CYS A CA 1
ATOM 774 C C . CYS A 1 99 ? -9.775 -5.960 4.429 1.00 94.38 99 CYS A C 1
ATOM 776 O O . CYS A 1 99 ? -9.489 -7.005 3.858 1.00 94.38 99 CYS A O 1
ATOM 778 N N . LEU A 1 100 ? -11.011 -5.723 4.883 1.00 94.50 100 LEU A N 1
ATOM 779 C CA . LEU A 1 100 ? -12.099 -6.703 4.821 1.00 94.50 100 LEU A CA 1
ATOM 780 C C . LEU A 1 100 ? -12.330 -7.222 3.398 1.00 94.50 100 LEU A C 1
ATOM 782 O O . LEU A 1 100 ? -12.554 -8.414 3.205 1.00 94.50 100 LEU A O 1
ATOM 786 N N . LYS A 1 101 ? -12.298 -6.322 2.412 1.00 94.56 101 LYS A N 1
ATOM 787 C CA . LYS A 1 101 ? -12.627 -6.647 1.024 1.00 94.56 101 LYS A CA 1
ATOM 788 C C . LYS A 1 101 ? -11.494 -7.353 0.278 1.00 94.56 101 LYS A C 1
ATOM 790 O O . LYS A 1 101 ? -11.778 -8.149 -0.611 1.00 94.56 101 LYS A O 1
ATOM 795 N N . TYR A 1 102 ? -10.238 -7.037 0.596 1.00 92.62 102 TYR A N 1
ATOM 796 C CA . TYR A 1 102 ? -9.083 -7.450 -0.208 1.00 92.62 102 TYR A CA 1
ATOM 797 C C . TYR A 1 102 ? -7.970 -8.139 0.598 1.00 92.62 102 TYR A C 1
ATOM 799 O O . TYR A 1 102 ? -6.868 -8.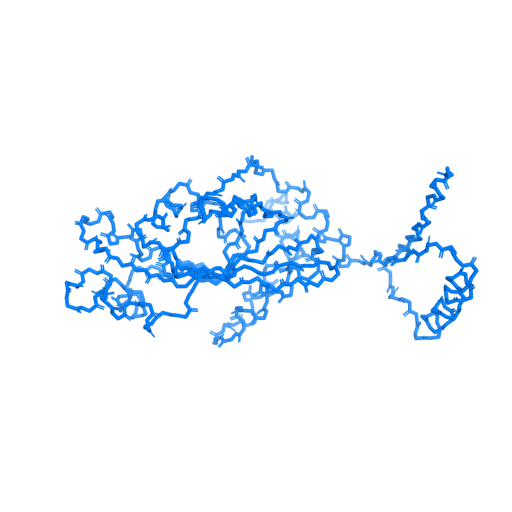285 0.075 1.00 92.62 102 TYR A O 1
ATOM 807 N N . GLN A 1 103 ? -8.221 -8.573 1.840 1.00 85.12 103 GLN A N 1
ATOM 808 C CA . GLN A 1 103 ? -7.228 -9.231 2.712 1.00 85.12 103 GLN A CA 1
ATOM 809 C C . GLN A 1 103 ? -6.468 -10.379 2.029 1.00 85.12 103 GLN A C 1
ATOM 811 O O . GLN A 1 103 ? -5.272 -10.523 2.263 1.00 85.12 103 GLN A O 1
ATOM 816 N N . ASP A 1 104 ? -7.127 -11.133 1.146 1.00 80.00 104 ASP A N 1
ATOM 817 C CA . ASP A 1 104 ? -6.541 -12.305 0.484 1.00 80.00 104 ASP A CA 1
ATOM 818 C C . ASP A 1 104 ? -5.513 -11.939 -0.599 1.00 80.00 104 ASP A C 1
ATOM 820 O O . ASP A 1 104 ? -4.749 -12.793 -1.028 1.00 80.00 104 ASP A O 1
ATOM 824 N N . ILE A 1 105 ? -5.494 -10.681 -1.061 1.00 85.31 105 ILE A N 1
ATOM 825 C CA . ILE A 1 105 ? -4.661 -10.240 -2.195 1.00 85.31 105 ILE A CA 1
ATOM 826 C C . ILE A 1 105 ? -3.817 -8.997 -1.893 1.00 85.31 105 ILE A C 1
ATOM 828 O O . ILE A 1 105 ? -2.773 -8.788 -2.506 1.00 85.31 105 ILE A O 1
ATOM 832 N N . ILE A 1 106 ? -4.232 -8.151 -0.947 1.00 88.44 106 ILE A N 1
ATOM 833 C CA . ILE A 1 106 ? -3.555 -6.878 -0.659 1.00 88.44 106 ILE A CA 1
ATOM 834 C C . ILE A 1 106 ? -2.270 -7.068 0.168 1.00 88.44 106 ILE A C 1
ATOM 836 O O . ILE A 1 106 ? -1.401 -6.196 0.160 1.00 88.44 106 ILE A O 1
ATOM 840 N N . PHE A 1 107 ? -2.124 -8.206 0.858 1.00 84.69 107 PHE A N 1
ATOM 841 C CA . PHE A 1 107 ? -0.955 -8.555 1.684 1.00 84.69 107 PHE A CA 1
ATOM 842 C C . PHE A 1 107 ? -0.041 -9.609 1.040 1.00 84.69 107 PHE A C 1
ATOM 844 O O . PHE A 1 107 ? 0.877 -10.108 1.682 1.00 84.69 107 PHE A O 1
ATOM 851 N N . ASP A 1 108 ? -0.267 -9.945 -0.225 1.00 68.31 108 ASP A N 1
ATOM 852 C CA . ASP A 1 108 ? 0.246 -11.160 -0.866 1.00 68.31 108 ASP A CA 1
ATOM 853 C C . ASP A 1 108 ? 1.760 -11.138 -1.192 1.00 68.31 108 ASP A C 1
ATOM 855 O O . ASP A 1 108 ? 2.380 -12.172 -1.443 1.00 68.31 108 ASP A O 1
ATOM 859 N N . GLU A 1 109 ? 2.377 -9.951 -1.190 1.00 62.31 109 GLU A N 1
ATOM 860 C CA . GLU A 1 109 ? 3.841 -9.748 -1.236 1.00 62.31 109 GLU A CA 1
ATOM 861 C C . GLU A 1 109 ? 4.410 -9.293 0.128 1.00 62.31 109 GLU A C 1
ATOM 863 O O . GLU A 1 109 ? 5.588 -8.937 0.237 1.00 62.31 109 GLU A O 1
ATOM 868 N N . ASN A 1 110 ? 3.590 -9.290 1.187 1.00 60.03 110 ASN A N 1
ATOM 869 C CA . ASN A 1 110 ? 4.033 -8.942 2.529 1.00 60.03 110 ASN A CA 1
ATOM 870 C C . ASN A 1 110 ? 4.685 -10.157 3.200 1.00 60.03 110 ASN A C 1
ATOM 872 O O . ASN A 1 110 ? 4.037 -11.157 3.502 1.00 60.03 110 ASN A O 1
ATOM 876 N N . VAL A 1 111 ? 5.983 -10.053 3.480 1.00 49.94 111 VAL A N 1
ATOM 877 C CA . VAL A 1 111 ? 6.748 -11.127 4.135 1.00 49.94 111 VAL A CA 1
ATOM 878 C C . VAL A 1 111 ? 6.378 -11.308 5.614 1.00 49.94 111 VAL A C 1
ATOM 880 O O . VAL A 1 111 ? 6.715 -12.326 6.217 1.00 49.94 111 VAL A O 1
ATOM 883 N N . ARG A 1 112 ? 5.687 -10.325 6.206 1.00 54.12 112 ARG A N 1
ATOM 884 C CA . ARG A 1 112 ? 5.227 -10.304 7.595 1.00 54.12 112 ARG A CA 1
ATOM 885 C C . ARG A 1 112 ? 3.716 -10.511 7.639 1.00 54.12 112 ARG A C 1
ATOM 887 O O . ARG A 1 112 ? 2.927 -9.579 7.821 1.00 54.12 112 ARG A O 1
ATOM 894 N N . LEU A 1 113 ? 3.325 -11.770 7.483 1.00 56.22 113 LEU A N 1
ATOM 895 C CA . LEU A 1 113 ? 1.940 -12.201 7.645 1.00 56.22 113 LEU A CA 1
ATOM 896 C C . LEU A 1 113 ? 1.421 -11.854 9.054 1.00 56.22 113 LEU A C 1
ATOM 898 O O . LEU A 1 113 ? 2.181 -11.735 10.017 1.00 56.22 113 LEU A O 1
ATOM 902 N N . PHE A 1 114 ? 0.112 -11.647 9.185 1.00 48.81 114 PHE A N 1
ATOM 903 C CA . PHE A 1 114 ? -0.510 -11.290 10.459 1.00 48.81 114 PHE A CA 1
ATOM 904 C C . PHE A 1 114 ? -0.273 -12.379 11.521 1.00 48.81 114 PHE A C 1
ATOM 906 O O . PHE A 1 114 ? -0.652 -13.531 11.346 1.00 48.81 114 PHE A O 1
ATOM 913 N N . HIS A 1 115 ? 0.332 -12.013 12.656 1.00 52.06 115 HIS A N 1
ATOM 914 C CA . HIS A 1 115 ? 0.716 -12.960 13.717 1.00 52.06 115 HIS A CA 1
ATOM 915 C C . HIS A 1 115 ? -0.404 -13.248 14.739 1.00 52.06 115 HIS A C 1
ATOM 917 O O . HIS A 1 115 ? -0.123 -13.682 15.856 1.00 52.06 115 HIS A O 1
ATOM 923 N N . GLY A 1 116 ? -1.665 -12.983 14.385 1.00 47.44 116 GLY A N 1
ATOM 924 C CA . GLY A 1 116 ? -2.810 -13.155 15.278 1.00 47.44 116 GLY A CA 1
ATOM 925 C C . GLY A 1 116 ? -2.987 -12.016 16.287 1.00 47.44 116 GLY A C 1
ATOM 926 O O . GLY A 1 116 ? -2.076 -11.235 16.562 1.00 47.44 116 GLY A O 1
ATOM 927 N N . VAL A 1 117 ? -4.186 -11.922 16.860 1.00 56.06 117 VAL A N 1
ATOM 928 C CA . VAL A 1 117 ? -4.589 -10.834 17.771 1.00 56.06 117 VAL A CA 1
ATOM 929 C C . VAL A 1 117 ? -3.756 -10.822 19.062 1.00 56.06 117 VAL A C 1
ATOM 931 O O . VAL A 1 117 ? -3.405 -9.765 19.566 1.00 56.06 117 VAL A O 1
ATOM 934 N N . ASN A 1 118 ? -3.320 -11.993 19.535 1.00 53.66 118 ASN A N 1
ATOM 935 C CA . ASN A 1 118 ? -2.648 -12.167 20.829 1.00 53.66 118 ASN A CA 1
ATOM 936 C C . ASN A 1 118 ? -1.187 -11.675 20.891 1.00 53.66 118 ASN A C 1
ATOM 938 O O . ASN A 1 118 ? -0.502 -11.900 21.890 1.00 53.66 118 ASN A O 1
ATOM 942 N N . ASN A 1 119 ? -0.681 -11.011 19.851 1.00 71.38 119 ASN A N 1
ATOM 943 C CA . ASN A 1 119 ? 0.624 -10.363 19.912 1.00 71.38 119 ASN A CA 1
ATOM 944 C C . ASN A 1 119 ? 0.502 -8.992 20.606 1.00 71.38 119 ASN A C 1
ATOM 946 O O . ASN A 1 119 ? -0.364 -8.192 20.256 1.00 71.38 119 ASN A O 1
ATOM 950 N N . LYS A 1 120 ? 1.408 -8.691 21.549 1.00 70.06 120 LYS A N 1
ATOM 951 C CA . LYS A 1 120 ? 1.466 -7.424 22.304 1.00 70.06 120 LYS A CA 1
ATOM 952 C C . LYS A 1 120 ? 1.346 -6.177 21.415 1.00 70.06 120 LYS A C 1
ATOM 954 O O . LYS A 1 120 ? 0.694 -5.221 21.821 1.00 70.06 120 LYS A O 1
ATOM 959 N N . PHE A 1 121 ? 1.940 -6.190 20.219 1.00 74.44 121 PHE A N 1
ATOM 960 C CA . PHE A 1 121 ? 1.847 -5.067 19.279 1.00 74.44 121 PHE A CA 1
ATOM 961 C C . PHE A 1 121 ? 0.423 -4.872 18.745 1.00 74.44 121 PHE A C 1
ATOM 963 O O . PHE A 1 121 ? -0.100 -3.763 18.790 1.00 74.44 121 PHE A O 1
ATOM 970 N N . ASN A 1 122 ? -0.229 -5.951 18.308 1.00 81.62 122 ASN A N 1
ATOM 971 C CA . ASN A 1 122 ? -1.588 -5.904 17.764 1.00 81.62 122 ASN A CA 1
ATOM 972 C C . ASN A 1 122 ? -2.597 -5.491 18.841 1.00 81.62 122 ASN A C 1
ATOM 974 O O . ASN A 1 122 ? -3.453 -4.651 18.586 1.00 81.62 122 ASN A O 1
ATOM 978 N N . ASN A 1 123 ? -2.435 -5.998 20.067 1.00 83.94 123 ASN A N 1
ATOM 979 C CA . ASN A 1 123 ? -3.257 -5.585 21.204 1.00 83.94 123 ASN A CA 1
ATOM 980 C C . ASN A 1 123 ? -3.161 -4.080 21.476 1.00 83.94 123 ASN A C 1
ATOM 982 O O . ASN A 1 123 ? -4.189 -3.451 21.697 1.00 83.94 123 ASN A O 1
ATOM 986 N N . GLY A 1 124 ? -1.959 -3.495 21.423 1.00 87.94 124 GLY A N 1
ATOM 987 C CA . GLY A 1 124 ? -1.789 -2.048 21.583 1.00 87.94 124 GLY A CA 1
ATOM 988 C C . GLY A 1 124 ? -2.519 -1.255 20.496 1.00 87.94 124 GLY A C 1
ATOM 989 O O . GLY A 1 124 ? -3.236 -0.310 20.805 1.00 87.94 124 GLY A O 1
ATOM 990 N N . ILE A 1 125 ? -2.413 -1.692 19.235 1.00 91.69 125 ILE A N 1
ATOM 991 C CA . ILE A 1 125 ? -3.117 -1.057 18.111 1.00 91.69 125 ILE A CA 1
ATOM 992 C C . ILE A 1 125 ? -4.635 -1.130 18.309 1.00 91.69 125 ILE A C 1
ATOM 994 O O . ILE A 1 125 ? -5.308 -0.115 18.158 1.00 91.69 125 ILE A O 1
ATOM 998 N N . ILE A 1 126 ? -5.174 -2.304 18.661 1.00 93.62 126 ILE A N 1
ATOM 999 C CA . ILE A 1 126 ? -6.613 -2.484 18.907 1.00 93.62 126 ILE A CA 1
ATOM 1000 C C . ILE A 1 126 ? -7.062 -1.598 20.067 1.00 93.62 126 ILE A C 1
ATOM 1002 O O . ILE A 1 126 ? -8.026 -0.860 19.911 1.00 93.62 126 ILE A O 1
ATOM 1006 N N . GLN A 1 127 ? -6.342 -1.608 21.192 1.00 93.50 127 GLN A N 1
ATOM 1007 C CA . GLN A 1 127 ? -6.676 -0.794 22.362 1.00 93.50 127 GLN A CA 1
ATOM 1008 C C . GLN A 1 127 ? -6.786 0.689 22.004 1.00 93.50 127 GLN A C 1
ATOM 1010 O O . GLN A 1 127 ? -7.818 1.298 22.282 1.00 93.50 127 GLN A O 1
ATOM 1015 N N . THR A 1 128 ? -5.784 1.248 21.320 1.00 94.69 128 THR A N 1
ATOM 1016 C CA . THR A 1 128 ? -5.828 2.644 20.862 1.00 94.69 128 THR A CA 1
ATOM 1017 C C . THR A 1 128 ? -6.957 2.879 19.855 1.00 94.69 128 TH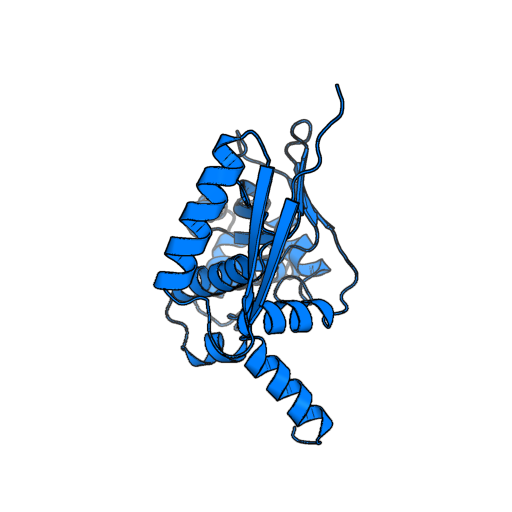R A C 1
ATOM 1019 O O . THR A 1 128 ? -7.631 3.899 19.933 1.00 94.69 128 THR A O 1
ATOM 1022 N N . ALA A 1 129 ? -7.201 1.948 18.926 1.00 96.31 129 ALA A N 1
ATOM 1023 C CA . ALA A 1 129 ? -8.264 2.067 17.923 1.00 96.31 129 ALA A CA 1
ATOM 1024 C C . ALA A 1 129 ? -9.683 1.995 18.516 1.00 96.31 129 ALA A C 1
ATOM 1026 O O . ALA A 1 129 ? -10.625 2.467 17.886 1.00 96.31 129 ALA A O 1
ATOM 1027 N N . THR A 1 130 ? -9.846 1.380 19.691 1.00 96.19 130 THR A N 1
ATOM 1028 C CA . THR A 1 130 ? -11.146 1.216 20.367 1.00 96.19 130 THR A CA 1
ATOM 1029 C C . THR A 1 130 ? -11.385 2.195 21.521 1.00 96.19 130 THR A C 1
ATOM 1031 O O . THR A 1 130 ? -12.505 2.290 22.018 1.00 96.19 130 THR A O 1
ATOM 1034 N N . SER A 1 131 ? -10.348 2.916 21.957 1.00 95.94 131 SER A N 1
ATOM 1035 C CA . SER A 1 131 ? -10.390 3.855 23.084 1.00 95.94 131 SER A CA 1
ATOM 1036 C C . SER A 1 131 ? -10.905 5.225 22.646 1.00 95.94 131 SER A C 1
ATOM 1038 O O . SER A 1 131 ? -10.329 5.839 21.751 1.00 95.94 131 SER A O 1
ATOM 1040 N N . GLU A 1 132 ? -11.958 5.727 23.295 1.00 93.56 132 GLU A N 1
ATOM 1041 C CA . GLU A 1 132 ? -12.502 7.071 23.035 1.00 93.56 132 GLU A CA 1
ATOM 1042 C C . GLU A 1 132 ? -11.498 8.186 23.371 1.00 93.56 132 GLU A C 1
ATOM 1044 O O . GLU A 1 132 ? -11.465 9.209 22.688 1.00 93.56 132 GLU A O 1
ATOM 1049 N N . ASP A 1 133 ? -10.642 7.974 24.374 1.00 94.44 133 ASP A N 1
ATOM 1050 C CA . ASP A 1 133 ? -9.653 8.964 24.810 1.00 94.44 133 ASP A CA 1
ATOM 1051 C C . ASP A 1 133 ? -8.374 8.921 23.955 1.00 94.44 133 ASP A C 1
ATOM 1053 O O . ASP A 1 133 ? -7.812 9.960 23.601 1.00 94.44 133 ASP A O 1
ATOM 1057 N N . ASP A 1 134 ? -7.900 7.723 23.591 1.00 94.06 134 ASP A N 1
ATOM 1058 C CA . ASP A 1 134 ? -6.611 7.565 22.903 1.00 94.06 134 ASP A CA 1
ATOM 1059 C C . ASP A 1 134 ? -6.703 7.646 21.376 1.00 94.06 134 ASP A C 1
ATOM 1061 O O . ASP A 1 134 ? -5.674 7.841 20.720 1.00 94.06 134 ASP A O 1
ATOM 1065 N N . ILE A 1 135 ? -7.899 7.533 20.787 1.00 95.75 135 ILE A N 1
ATOM 1066 C CA . ILE A 1 135 ? -8.083 7.545 19.327 1.00 95.75 135 ILE A CA 1
ATOM 1067 C C . ILE A 1 135 ? -7.479 8.790 18.664 1.00 95.75 135 ILE A C 1
ATOM 1069 O O . ILE A 1 135 ? -6.899 8.701 17.578 1.00 95.75 135 ILE A O 1
ATOM 1073 N N . ILE A 1 136 ? -7.521 9.942 19.342 1.00 93.56 136 ILE A N 1
ATOM 1074 C CA . ILE A 1 136 ? -6.938 11.195 18.843 1.00 93.56 136 ILE A CA 1
ATOM 1075 C C . ILE A 1 136 ? -5.423 11.086 18.616 1.00 93.56 136 ILE A C 1
ATOM 1077 O O . ILE A 1 136 ? -4.876 11.720 17.713 1.00 93.56 136 ILE A O 1
ATOM 1081 N N . ASN A 1 137 ? -4.752 10.220 19.377 1.00 93.12 137 ASN A N 1
ATOM 1082 C CA . ASN A 1 137 ? -3.316 9.974 19.300 1.00 93.12 137 ASN A CA 1
ATOM 1083 C C . ASN A 1 137 ? -2.959 8.786 18.395 1.00 93.12 137 ASN A C 1
ATOM 1085 O O . ASN A 1 137 ? -1.777 8.503 18.208 1.00 93.12 137 ASN A O 1
ATOM 1089 N N . PHE A 1 138 ? -3.936 8.099 17.791 1.00 95.19 138 PHE A N 1
ATOM 1090 C CA . PHE A 1 138 ? -3.681 6.895 16.992 1.00 95.19 138 PHE A CA 1
ATOM 1091 C C . PHE A 1 138 ? -2.642 7.127 15.887 1.00 95.19 138 PHE A C 1
ATOM 1093 O O . PHE A 1 138 ? -1.729 6.318 15.704 1.00 95.19 138 PHE A O 1
ATOM 1100 N N . HIS A 1 139 ? -2.741 8.261 15.189 1.00 91.81 139 HIS A N 1
ATOM 1101 C CA . HIS A 1 139 ? -1.799 8.658 14.141 1.00 91.81 139 HIS A CA 1
ATOM 1102 C C . HIS A 1 139 ? -0.366 8.895 14.652 1.00 91.81 139 HIS A C 1
ATOM 1104 O O . HIS A 1 139 ? 0.570 8.789 13.868 1.00 91.81 139 HIS A O 1
ATOM 1110 N N . LEU A 1 140 ? -0.189 9.195 15.944 1.00 89.12 140 LEU A N 1
ATOM 1111 C CA . LEU A 1 140 ? 1.115 9.395 16.584 1.00 89.12 140 LEU A CA 1
ATOM 1112 C C . LEU A 1 140 ? 1.743 8.072 17.038 1.00 89.12 140 LEU A C 1
ATOM 1114 O O . LEU A 1 140 ? 2.963 7.954 17.088 1.00 89.12 140 LEU A O 1
ATOM 1118 N N . TYR A 1 141 ? 0.917 7.083 17.387 1.00 87.81 141 TYR A N 1
ATOM 1119 C CA . TYR A 1 141 ? 1.370 5.791 17.919 1.00 87.81 141 TYR A CA 1
ATOM 1120 C C . TYR A 1 141 ? 1.621 4.733 16.838 1.00 87.81 141 TYR A C 1
ATOM 1122 O O . TYR A 1 141 ? 2.148 3.660 17.133 1.00 87.81 141 TYR A O 1
ATOM 1130 N N . ASN A 1 142 ? 1.261 5.022 15.586 1.00 84.69 142 ASN A N 1
ATOM 1131 C CA . ASN A 1 142 ? 1.426 4.117 14.454 1.00 84.69 142 ASN A CA 1
ATOM 1132 C C . ASN A 1 142 ? 2.398 4.700 13.422 1.00 84.69 142 ASN A C 1
ATOM 1134 O O . ASN A 1 142 ? 2.288 5.859 13.041 1.00 84.69 142 ASN A O 1
ATOM 1138 N N . ASN A 1 143 ? 3.277 3.857 12.872 1.00 81.69 143 ASN A N 1
ATOM 1139 C CA . ASN A 1 143 ? 4.242 4.241 11.826 1.00 81.69 143 ASN A CA 1
ATOM 1140 C C . ASN A 1 143 ? 3.604 4.517 10.448 1.00 81.69 143 ASN A C 1
ATOM 1142 O O . ASN A 1 143 ? 4.312 4.775 9.476 1.00 81.69 143 ASN A O 1
ATOM 1146 N N . GLY A 1 144 ? 2.278 4.434 10.351 1.00 90.38 144 GLY A N 1
ATOM 1147 C CA . GLY A 1 144 ? 1.546 4.540 9.099 1.00 90.38 144 GLY A CA 1
ATOM 1148 C C . GLY A 1 144 ? 1.433 3.225 8.332 1.00 90.38 144 GLY A C 1
ATOM 1149 O O . GLY A 1 144 ? 1.831 2.156 8.793 1.00 90.38 144 GLY A O 1
ATOM 1150 N N . ILE A 1 145 ? 0.844 3.323 7.146 1.00 93.62 145 ILE A N 1
ATOM 1151 C CA . ILE A 1 145 ? 0.692 2.226 6.191 1.00 93.62 145 ILE A CA 1
ATOM 1152 C C . ILE A 1 145 ? 1.445 2.609 4.925 1.00 93.62 145 ILE A C 1
ATOM 1154 O O . ILE A 1 145 ? 1.309 3.730 4.438 1.00 93.62 145 ILE A O 1
ATOM 1158 N N . VAL A 1 146 ? 2.212 1.677 4.366 1.00 93.44 146 VAL A N 1
ATOM 1159 C CA . VAL A 1 146 ? 2.877 1.873 3.077 1.00 93.44 146 VAL A CA 1
ATOM 1160 C C . VAL A 1 146 ? 2.324 0.881 2.070 1.00 93.44 146 VAL A C 1
ATOM 1162 O O . VAL A 1 146 ? 2.376 -0.334 2.279 1.00 93.44 146 VAL A O 1
ATOM 1165 N N . MET A 1 147 ? 1.810 1.418 0.968 1.00 93.94 147 MET A N 1
ATOM 1166 C CA . MET A 1 147 ? 1.305 0.663 -0.170 1.00 93.94 147 MET A CA 1
ATOM 1167 C C . MET A 1 147 ? 2.176 0.920 -1.391 1.00 93.94 147 MET A C 1
ATOM 1169 O O . MET A 1 147 ? 2.601 2.047 -1.635 1.00 93.94 147 MET A O 1
ATOM 1173 N N . VAL A 1 148 ? 2.397 -0.115 -2.188 1.00 92.88 148 VAL A N 1
ATOM 1174 C CA . VAL A 1 148 ? 3.048 -0.021 -3.492 1.00 92.88 148 VAL A CA 1
ATOM 1175 C C . VAL A 1 148 ? 2.034 -0.373 -4.566 1.00 92.88 148 VAL A C 1
ATOM 1177 O O . VAL A 1 148 ? 1.229 -1.282 -4.386 1.00 92.88 148 VAL A O 1
ATOM 1180 N N . SER A 1 149 ? 2.039 0.354 -5.675 1.00 93.19 149 SER 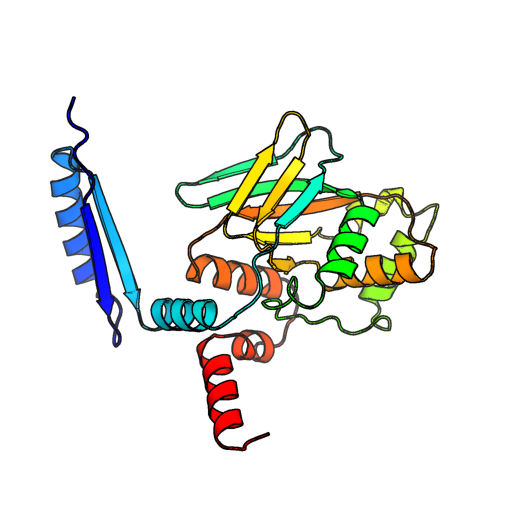A N 1
ATOM 1181 C CA . SER A 1 149 ? 1.086 0.159 -6.761 1.00 93.19 149 SER A CA 1
ATOM 1182 C C . SER A 1 149 ? 1.743 0.426 -8.117 1.00 93.19 149 SER A C 1
ATOM 1184 O O . SER A 1 149 ? 2.569 1.330 -8.222 1.00 93.19 149 SER A O 1
ATOM 1186 N N . PRO A 1 150 ? 1.365 -0.303 -9.182 1.00 91.56 150 PRO A N 1
ATOM 1187 C CA . PRO A 1 150 ? 1.786 0.024 -10.544 1.00 91.56 150 PRO A CA 1
ATOM 1188 C C . PRO A 1 150 ? 1.202 1.346 -11.062 1.00 91.56 150 PRO A C 1
ATOM 1190 O O . PRO A 1 150 ? 1.708 1.903 -12.037 1.00 91.56 150 PRO A O 1
ATOM 1193 N N . LYS A 1 151 ? 0.096 1.829 -10.475 1.00 93.88 151 LYS A N 1
ATOM 1194 C CA . LYS A 1 151 ? -0.605 3.006 -10.985 1.00 93.88 151 LYS A CA 1
ATOM 1195 C C . LYS A 1 151 ? -1.446 3.704 -9.929 1.00 93.88 151 LYS A C 1
ATOM 1197 O O . LYS A 1 151 ? -2.355 3.104 -9.350 1.00 93.88 151 LYS A O 1
ATOM 1202 N N . VAL A 1 152 ? -1.243 5.012 -9.804 1.00 96.62 152 VAL A N 1
ATOM 1203 C CA . VAL A 1 152 ? -2.055 5.882 -8.957 1.00 96.62 152 VAL A CA 1
ATOM 1204 C C . VAL A 1 152 ? -2.664 6.990 -9.809 1.00 96.62 152 VAL A C 1
ATOM 1206 O O . VAL A 1 152 ? -2.009 7.643 -10.614 1.00 96.62 152 VAL A O 1
ATOM 1209 N N . LYS A 1 153 ? -3.968 7.218 -9.655 1.00 95.75 153 LYS A N 1
ATOM 1210 C CA . LYS A 1 153 ? -4.638 8.396 -10.214 1.00 95.75 153 LYS A CA 1
ATOM 1211 C C . LYS A 1 153 ? -5.026 9.322 -9.073 1.00 95.75 153 LYS A C 1
ATOM 1213 O O . LYS A 1 153 ? -5.937 9.012 -8.304 1.00 95.75 153 LYS A O 1
ATOM 1218 N N . TYR A 1 154 ? -4.360 10.469 -8.997 1.00 93.25 154 TYR A N 1
ATOM 1219 C CA . TYR A 1 154 ? -4.716 11.526 -8.059 1.00 93.25 154 TYR A CA 1
ATOM 1220 C C . TYR A 1 154 ? -5.852 12.390 -8.613 1.00 93.25 154 TYR A C 1
ATOM 1222 O O . TYR A 1 154 ? -5.736 12.985 -9.683 1.00 93.25 154 TYR A O 1
ATOM 1230 N N . ILE A 1 155 ? -6.964 12.443 -7.880 1.00 91.00 155 ILE A N 1
ATOM 1231 C CA . ILE A 1 155 ? -8.131 13.271 -8.183 1.00 91.00 155 ILE A CA 1
ATOM 1232 C C . ILE A 1 155 ? -8.172 14.410 -7.163 1.00 91.00 155 ILE A C 1
ATOM 1234 O O . ILE A 1 155 ? -8.800 14.295 -6.107 1.00 91.00 155 ILE A O 1
ATOM 1238 N N . ASP A 1 156 ? -7.509 15.516 -7.498 1.00 83.50 156 ASP A N 1
ATOM 1239 C CA . ASP A 1 156 ? -7.315 16.665 -6.604 1.00 83.50 156 ASP A CA 1
ATOM 1240 C C . ASP A 1 156 ? -8.636 17.274 -6.105 1.00 83.50 156 ASP A C 1
ATOM 1242 O O . ASP A 1 156 ? -8.831 17.459 -4.906 1.00 83.50 156 ASP A O 1
ATOM 1246 N N . THR A 1 157 ? -9.619 17.445 -6.997 1.00 82.81 157 THR A N 1
ATOM 1247 C CA . THR A 1 157 ? -10.946 18.005 -6.666 1.00 82.81 157 THR A CA 1
ATOM 1248 C C . THR A 1 157 ? -11.721 17.207 -5.620 1.00 82.81 157 THR A C 1
ATOM 1250 O O . THR A 1 157 ? -12.645 17.735 -5.006 1.00 82.81 157 THR A O 1
ATOM 1253 N N . ARG A 1 158 ? -11.372 15.931 -5.422 1.00 79.81 158 ARG A N 1
ATOM 1254 C CA . ARG A 1 158 ? -12.003 15.039 -4.443 1.00 79.81 158 ARG A CA 1
ATOM 1255 C C . ARG A 1 158 ? -11.055 14.631 -3.321 1.00 79.81 158 ARG A C 1
ATOM 1257 O O . ARG A 1 158 ? -11.437 13.775 -2.531 1.00 79.81 158 ARG A O 1
ATOM 1264 N N . LYS A 1 159 ? -9.832 15.182 -3.287 1.00 89.12 159 LYS A N 1
ATOM 1265 C CA . LYS A 1 159 ? -8.760 14.761 -2.376 1.00 89.12 159 LYS A CA 1
ATOM 1266 C C . LYS A 1 159 ? -8.632 13.231 -2.324 1.00 89.12 159 LYS A C 1
ATOM 1268 O O . LYS A 1 159 ? -8.579 12.638 -1.255 1.00 89.12 159 LYS A O 1
ATOM 1273 N N . ARG A 1 160 ? -8.667 12.568 -3.482 1.00 94.31 160 ARG A N 1
ATOM 1274 C CA . ARG A 1 160 ? -8.789 11.104 -3.560 1.00 94.31 160 ARG A CA 1
ATOM 1275 C C . ARG A 1 160 ? -7.686 10.493 -4.404 1.00 94.31 160 ARG A C 1
ATOM 1277 O O . ARG A 1 160 ? -7.386 10.993 -5.488 1.00 94.31 160 ARG A O 1
ATOM 1284 N N . LEU A 1 161 ? -7.141 9.376 -3.938 1.00 96.75 161 LEU A N 1
ATOM 1285 C CA . LEU A 1 161 ? -6.283 8.495 -4.719 1.00 96.75 161 LEU A CA 1
ATOM 1286 C C . LEU A 1 161 ? -7.094 7.287 -5.178 1.00 96.75 161 LEU A C 1
ATOM 1288 O O . LEU A 1 161 ? -7.707 6.599 -4.369 1.00 96.75 161 LEU A O 1
ATOM 1292 N N . LYS A 1 162 ? -7.077 7.033 -6.483 1.00 97.12 162 LYS A N 1
ATOM 1293 C CA . LYS A 1 162 ? -7.462 5.747 -7.069 1.00 97.12 162 LYS A CA 1
ATOM 1294 C C . LYS A 1 162 ? -6.198 4.926 -7.248 1.00 97.12 162 LYS A C 1
ATOM 1296 O O . LYS A 1 162 ? -5.334 5.322 -8.032 1.00 97.12 162 LYS A O 1
ATOM 1301 N N . VAL A 1 163 ? -6.083 3.824 -6.522 1.00 97.38 163 VAL A N 1
ATOM 1302 C CA . VAL A 1 163 ? -4.868 3.007 -6.477 1.00 97.38 163 VAL A CA 1
ATOM 1303 C C . VAL A 1 163 ? -5.171 1.656 -7.109 1.00 97.38 163 VAL A C 1
ATOM 1305 O O . VAL A 1 163 ? -6.021 0.914 -6.618 1.00 97.38 163 VAL A O 1
ATOM 1308 N N . SER A 1 164 ? -4.511 1.348 -8.225 1.00 94.94 164 SER A N 1
ATOM 1309 C CA . SER A 1 164 ? -4.719 0.092 -8.951 1.00 94.94 164 SER A CA 1
ATOM 1310 C C . SER A 1 164 ? -3.809 -0.998 -8.393 1.00 94.94 164 SER A C 1
ATOM 1312 O O . SER A 1 164 ? -2.609 -0.773 -8.278 1.00 94.94 164 SER A O 1
ATOM 1314 N N . ASN A 1 165 ? -4.345 -2.177 -8.086 1.00 91.38 165 ASN A N 1
ATOM 1315 C CA . ASN A 1 165 ? -3.602 -3.328 -7.556 1.00 91.38 165 ASN A CA 1
ATOM 1316 C C . ASN A 1 165 ? -2.591 -2.953 -6.445 1.00 91.38 165 ASN A C 1
ATOM 1318 O O . ASN A 1 165 ? -1.397 -3.229 -6.590 1.00 91.38 165 ASN A O 1
ATOM 1322 N N . PRO A 1 166 ? -3.024 -2.247 -5.383 1.00 93.19 166 PRO A N 1
ATOM 1323 C CA . PRO A 1 166 ? -2.152 -1.919 -4.263 1.00 93.19 166 PRO A CA 1
ATOM 1324 C C . PRO A 1 166 ? -1.656 -3.185 -3.563 1.00 93.19 166 PRO A C 1
ATOM 1326 O O . PRO A 1 166 ? -2.405 -4.142 -3.381 1.00 93.19 166 PRO A O 1
ATOM 1329 N N . MET A 1 167 ? -0.422 -3.132 -3.079 1.00 89.81 167 MET A N 1
ATOM 1330 C CA . MET A 1 167 ? 0.152 -4.124 -2.178 1.00 89.81 167 MET A CA 1
ATOM 1331 C C . MET A 1 167 ? 0.682 -3.429 -0.937 1.00 89.81 167 MET A C 1
ATOM 1333 O O . MET A 1 167 ? 1.491 -2.504 -1.024 1.00 89.81 167 MET A O 1
ATOM 1337 N N . VAL A 1 168 ? 0.228 -3.867 0.229 1.00 90.56 168 VAL A N 1
ATOM 1338 C CA . VAL A 1 168 ? 0.667 -3.326 1.513 1.00 90.56 168 VAL A CA 1
ATOM 1339 C C . VAL A 1 168 ? 2.009 -3.952 1.868 1.00 90.56 168 VAL A C 1
ATOM 1341 O O . VAL A 1 168 ? 2.095 -5.138 2.182 1.00 90.56 168 VAL A O 1
ATOM 1344 N N . VAL A 1 169 ? 3.063 -3.140 1.862 1.00 85.12 169 VAL A N 1
ATOM 1345 C CA . VAL A 1 169 ? 4.429 -3.554 2.227 1.00 85.12 169 VAL A CA 1
ATOM 1346 C C . VAL A 1 169 ? 4.761 -3.225 3.684 1.00 85.12 169 VAL A C 1
ATOM 1348 O O . VAL A 1 169 ? 5.627 -3.865 4.271 1.00 85.12 169 VAL A O 1
ATOM 1351 N N . ASN A 1 170 ? 4.029 -2.289 4.299 1.00 85.69 170 ASN A N 1
ATOM 1352 C CA . ASN A 1 170 ? 4.066 -1.996 5.734 1.00 85.69 170 ASN A CA 1
ATOM 1353 C C . ASN A 1 170 ? 2.648 -1.657 6.223 1.00 85.69 170 ASN A C 1
ATOM 1355 O O . ASN A 1 170 ? 1.926 -0.934 5.542 1.00 85.69 170 ASN A O 1
ATOM 1359 N N . GLY A 1 171 ? 2.247 -2.180 7.384 1.00 88.75 171 GLY A N 1
ATOM 1360 C CA . GLY A 1 171 ? 0.923 -1.932 7.964 1.00 88.75 171 GLY A CA 1
ATOM 1361 C C . GLY A 1 171 ? -0.030 -3.131 7.949 1.00 88.75 171 GLY A C 1
ATOM 1362 O O . GLY A 1 171 ? -1.178 -2.978 8.352 1.00 88.75 171 GLY A O 1
ATOM 1363 N N . CYS A 1 172 ? 0.426 -4.330 7.555 1.00 87.50 172 CYS A N 1
ATOM 1364 C CA . CYS A 1 172 ? -0.372 -5.568 7.605 1.00 87.50 172 CYS A CA 1
ATOM 1365 C C . CYS A 1 172 ? -0.981 -5.805 9.001 1.00 87.50 172 CYS A C 1
ATOM 1367 O O . CYS A 1 172 ? -2.184 -6.026 9.140 1.00 87.50 172 CYS A O 1
ATOM 1369 N N . GLN A 1 173 ? -0.165 -5.674 10.050 1.00 86.19 173 GLN A N 1
ATOM 1370 C CA . GLN A 1 173 ? -0.601 -5.801 11.443 1.00 86.19 173 GLN A CA 1
ATOM 1371 C C . GLN A 1 173 ? -1.625 -4.730 11.836 1.00 86.19 173 GLN A C 1
ATOM 1373 O O . GLN A 1 173 ? -2.655 -5.061 12.424 1.00 86.19 173 GLN A O 1
ATOM 1378 N N . THR A 1 174 ? -1.381 -3.474 11.459 1.00 92.19 174 THR A N 1
ATOM 1379 C CA . THR A 1 174 ? -2.293 -2.356 11.718 1.00 92.19 174 THR A CA 1
ATOM 1380 C C . THR A 1 174 ? -3.637 -2.571 11.032 1.00 92.19 174 THR A C 1
ATOM 1382 O O . THR A 1 174 ? -4.653 -2.595 11.711 1.00 92.19 174 THR A O 1
ATOM 1385 N N . MET A 1 175 ? -3.669 -2.820 9.720 1.00 94.94 175 MET A N 1
ATOM 1386 C CA . MET A 1 175 ? -4.920 -2.996 8.970 1.00 94.94 175 MET A CA 1
ATOM 1387 C C . MET A 1 175 ? -5.747 -4.195 9.452 1.00 94.94 175 MET A C 1
ATOM 1389 O O . MET A 1 175 ? -6.969 -4.092 9.539 1.00 94.94 175 MET A O 1
ATOM 1393 N N . ASN A 1 176 ? -5.107 -5.313 9.813 1.00 91.94 176 ASN A N 1
ATOM 1394 C CA . ASN A 1 176 ? -5.807 -6.459 10.405 1.00 91.94 176 ASN A CA 1
ATOM 1395 C C . ASN A 1 176 ? -6.337 -6.152 11.814 1.00 91.94 176 ASN A C 1
ATOM 1397 O O . ASN A 1 176 ? -7.444 -6.559 12.153 1.00 91.94 176 ASN A O 1
ATOM 1401 N N . SER A 1 177 ? -5.591 -5.391 12.618 1.00 93.56 177 SER A N 1
ATOM 1402 C CA . SER A 1 177 ? -6.038 -4.942 13.944 1.00 93.56 177 SER A CA 1
ATOM 1403 C C . SER A 1 177 ? -7.242 -3.996 13.850 1.00 93.56 177 SER A C 1
ATOM 1405 O O . SER A 1 177 ? -8.192 -4.130 14.616 1.00 93.56 177 SER A O 1
ATOM 1407 N N . LEU A 1 178 ? -7.248 -3.085 12.870 1.00 96.44 178 LEU A N 1
ATOM 1408 C CA . LEU A 1 178 ? -8.394 -2.214 12.585 1.00 96.44 178 LEU A CA 1
ATOM 1409 C C . LEU A 1 178 ? -9.619 -3.019 12.139 1.00 96.44 178 LEU A C 1
ATOM 1411 O O . LEU A 1 178 ? -10.730 -2.760 12.595 1.00 96.44 178 LEU A O 1
ATOM 1415 N N . LEU A 1 179 ? -9.419 -4.017 11.272 1.00 95.69 179 LEU A N 1
ATOM 1416 C CA . LEU A 1 179 ? -10.482 -4.923 10.845 1.00 95.69 179 LEU A CA 1
ATOM 1417 C C . LEU A 1 179 ? -11.080 -5.696 12.028 1.00 95.69 179 LEU A C 1
ATOM 1419 O O . LEU A 1 179 ? -12.298 -5.828 12.119 1.00 95.69 179 LEU A O 1
ATOM 1423 N N . GLU A 1 180 ? -10.239 -6.185 12.936 1.00 93.94 180 GLU A N 1
ATOM 1424 C CA . GLU A 1 180 ? -10.682 -6.883 14.141 1.00 93.94 180 GLU A CA 1
ATOM 1425 C C . GLU A 1 180 ? -11.502 -5.962 15.058 1.00 93.94 180 GLU A C 1
ATOM 1427 O O . GLU A 1 180 ? -12.633 -6.296 15.410 1.00 93.94 180 GLU A O 1
ATOM 1432 N N . ALA A 1 181 ? -11.001 -4.759 15.356 1.00 94.69 181 ALA A N 1
ATOM 1433 C CA . ALA A 1 181 ? -11.735 -3.752 16.127 1.00 94.69 181 ALA A CA 1
ATOM 1434 C C . ALA A 1 181 ? -13.095 -3.404 15.488 1.00 94.69 181 ALA A C 1
ATOM 1436 O O . ALA A 1 181 ? -14.103 -3.258 16.185 1.00 94.69 181 ALA A O 1
ATOM 1437 N N . LYS A 1 182 ? -13.148 -3.326 14.149 1.00 96.06 182 LYS A N 1
ATOM 1438 C CA . LYS A 1 182 ? -14.385 -3.079 13.395 1.00 96.06 182 LYS A CA 1
ATOM 1439 C C . LYS A 1 182 ? -15.369 -4.239 13.500 1.00 96.06 182 LYS A C 1
ATOM 1441 O O . LYS A 1 182 ? -16.551 -4.004 13.730 1.00 96.06 182 LYS A O 1
ATOM 1446 N N . LYS A 1 183 ? -14.900 -5.485 13.373 1.00 93.50 183 LYS A N 1
ATOM 1447 C CA . LYS A 1 183 ? -15.731 -6.692 13.541 1.00 93.50 183 LYS A CA 1
ATOM 1448 C C . LYS A 1 183 ? -16.324 -6.794 14.947 1.00 93.50 183 LYS A C 1
ATOM 1450 O O . LYS A 1 183 ? -17.437 -7.287 15.094 1.00 93.50 183 LYS A O 1
ATOM 1455 N N . GLN A 1 184 ? -15.612 -6.294 15.955 1.00 92.19 184 GLN A N 1
ATOM 1456 C CA . GLN A 1 184 ? -16.095 -6.203 17.336 1.00 92.19 184 GLN A CA 1
ATOM 1457 C C . GLN A 1 184 ? -17.084 -5.047 17.565 1.00 92.19 184 GLN A C 1
ATOM 1459 O O . GLN A 1 184 ? -17.675 -4.968 18.637 1.00 92.19 184 GLN A O 1
ATOM 1464 N N . GLY A 1 185 ? -17.282 -4.164 16.579 1.00 92.25 185 GLY A N 1
ATOM 1465 C CA . GLY A 1 185 ? -18.198 -3.024 16.670 1.00 92.25 185 GLY A CA 1
ATOM 1466 C C . GLY A 1 185 ? -17.669 -1.842 17.485 1.00 92.25 185 GLY A C 1
ATOM 1467 O O . GLY A 1 185 ? -18.443 -0.945 17.796 1.00 92.25 185 GLY A O 1
ATOM 1468 N N . ASN A 1 186 ? -16.372 -1.828 17.809 1.00 94.31 186 ASN A N 1
ATOM 1469 C CA . ASN A 1 186 ? -15.771 -0.865 18.740 1.00 94.31 186 ASN A CA 1
ATOM 1470 C C . ASN A 1 186 ? -14.733 0.057 18.080 1.00 94.31 186 ASN A C 1
ATOM 1472 O O . ASN A 1 186 ? -14.042 0.789 18.780 1.00 94.31 186 ASN A O 1
ATOM 1476 N N . LEU A 1 187 ? -14.558 -0.006 16.755 1.00 97.00 187 LEU A N 1
ATOM 1477 C CA . LEU A 1 187 ? -13.594 0.847 16.057 1.00 97.00 187 LEU A CA 1
ATOM 1478 C C . LEU A 1 187 ? -14.037 2.315 16.113 1.00 97.00 187 LEU A C 1
ATOM 1480 O O . LEU A 1 187 ? -15.083 2.665 15.569 1.00 97.00 187 LEU A O 1
ATOM 1484 N N . GLN A 1 188 ? -13.205 3.157 16.721 1.00 97.44 188 GLN A N 1
ATOM 1485 C CA . GLN A 1 188 ? -13.432 4.593 16.833 1.00 97.44 188 GLN A CA 1
ATOM 1486 C C . GLN A 1 188 ? -13.028 5.336 15.552 1.00 97.44 188 GLN A C 1
ATOM 1488 O O . GLN A 1 188 ? -12.216 4.862 14.747 1.00 97.44 188 GLN A O 1
ATOM 1493 N N . ASP A 1 189 ? -13.568 6.542 15.382 1.00 96.31 189 ASP A N 1
ATOM 1494 C CA . ASP A 1 189 ? -13.224 7.417 14.265 1.00 96.31 189 ASP A CA 1
ATOM 1495 C C . ASP A 1 189 ? -11.866 8.088 14.492 1.00 96.31 189 ASP A C 1
ATOM 1497 O O . ASP A 1 189 ? -11.719 9.042 15.253 1.00 96.31 189 ASP A O 1
ATOM 1501 N N . GLY A 1 190 ? -10.860 7.587 13.783 1.00 96.25 190 GLY A N 1
ATOM 1502 C CA . GLY A 1 190 ? -9.515 8.144 13.780 1.00 96.25 190 GLY A CA 1
ATOM 1503 C C . GLY A 1 190 ? -8.907 8.179 12.388 1.00 96.25 190 GLY A C 1
ATOM 1504 O O . GLY A 1 190 ? -9.513 7.764 11.392 1.00 96.25 190 GLY A O 1
ATOM 1505 N N . PHE A 1 191 ? -7.655 8.622 12.338 1.00 96.50 191 PHE A N 1
ATOM 1506 C CA . PHE A 1 191 ? -6.877 8.703 11.110 1.00 96.50 191 PHE A CA 1
ATOM 1507 C C . PHE A 1 191 ? -5.481 8.129 11.311 1.00 96.50 191 PHE A C 1
ATOM 1509 O O . PHE A 1 191 ? -4.964 8.077 12.426 1.00 96.50 191 PHE A O 1
ATOM 1516 N N . VAL A 1 192 ? -4.854 7.724 10.213 1.00 96.44 192 VAL A N 1
ATOM 1517 C CA . VAL A 1 192 ? -3.453 7.305 10.192 1.00 96.44 192 VAL A CA 1
ATOM 1518 C C . VAL A 1 192 ? -2.818 7.693 8.863 1.00 96.44 192 VAL A C 1
ATOM 1520 O O . VAL A 1 192 ? -3.498 7.764 7.835 1.00 96.44 192 VAL A O 1
ATOM 1523 N N . GLN A 1 193 ? -1.514 7.967 8.877 1.00 96.38 193 GLN A N 1
ATOM 1524 C CA . GLN A 1 193 ? -0.777 8.268 7.658 1.00 96.38 193 GLN A CA 1
ATOM 1525 C C . GLN A 1 193 ? -0.719 7.040 6.738 1.00 96.38 193 GLN A C 1
ATOM 1527 O O . GLN A 1 193 ? -0.412 5.929 7.172 1.00 96.38 193 GLN A O 1
ATOM 1532 N N . VAL A 1 194 ? -0.960 7.262 5.450 1.00 97.25 194 VAL A N 1
ATOM 1533 C CA . VAL A 1 194 ? -0.797 6.286 4.377 1.00 97.25 194 VAL A CA 1
ATOM 1534 C C . VAL A 1 194 ? 0.124 6.874 3.318 1.00 97.25 194 VAL A C 1
ATOM 1536 O O . VAL A 1 194 ? -0.112 7.968 2.802 1.00 97.25 194 VAL A O 1
ATOM 1539 N N . THR A 1 195 ? 1.170 6.132 2.979 1.00 96.44 195 THR A N 1
ATOM 1540 C CA . THR A 1 195 ? 2.074 6.445 1.877 1.00 96.44 195 THR A CA 1
ATOM 1541 C C . THR A 1 195 ? 1.830 5.462 0.739 1.00 96.44 195 THR A C 1
ATOM 1543 O O . THR A 1 195 ? 1.996 4.257 0.909 1.00 96.44 195 THR A O 1
ATOM 1546 N N . VAL A 1 196 ? 1.446 5.970 -0.430 1.00 97.06 196 VAL A N 1
ATOM 1547 C CA . VAL A 1 196 ? 1.268 5.177 -1.651 1.00 97.06 196 VAL A CA 1
ATOM 1548 C C . VAL A 1 196 ? 2.421 5.472 -2.601 1.00 97.06 196 VAL A C 1
ATOM 1550 O O . VAL A 1 196 ? 2.635 6.623 -2.974 1.00 97.06 196 VAL A O 1
ATOM 1553 N N . ILE A 1 197 ? 3.157 4.437 -2.989 1.00 95.69 197 ILE A N 1
ATOM 1554 C CA . ILE A 1 197 ? 4.291 4.514 -3.908 1.00 95.69 197 ILE A CA 1
ATOM 1555 C C . ILE A 1 197 ? 3.855 3.933 -5.254 1.00 95.69 197 ILE A C 1
ATOM 1557 O O . ILE A 1 197 ? 3.608 2.733 -5.372 1.00 95.69 197 ILE A O 1
ATOM 1561 N N . GLU A 1 198 ? 3.760 4.784 -6.270 1.00 95.81 198 GLU A N 1
ATOM 1562 C CA . GLU A 1 198 ? 3.585 4.381 -7.661 1.00 95.81 198 GLU A CA 1
ATOM 1563 C C . GLU A 1 198 ? 4.937 3.989 -8.261 1.00 95.81 198 GLU A C 1
ATOM 1565 O O . GLU A 1 198 ? 5.830 4.829 -8.392 1.00 95.81 198 GLU A O 1
ATOM 1570 N N . ILE A 1 199 ? 5.090 2.716 -8.626 1.00 91.69 199 ILE A N 1
ATOM 1571 C CA . ILE A 1 199 ? 6.305 2.172 -9.240 1.00 91.69 199 ILE A CA 1
ATOM 1572 C C . ILE A 1 199 ? 5.962 0.991 -10.150 1.00 91.69 199 ILE A C 1
ATOM 1574 O O . ILE A 1 199 ? 5.236 0.074 -9.767 1.00 91.69 199 ILE A O 1
ATOM 1578 N N . ASN A 1 200 ? 6.525 0.992 -11.358 1.00 85.25 200 ASN A N 1
ATOM 1579 C CA . ASN A 1 200 ? 6.351 -0.097 -12.325 1.00 85.25 200 ASN A CA 1
ATOM 1580 C C . ASN A 1 200 ? 7.571 -1.023 -12.428 1.00 85.25 200 ASN A C 1
ATOM 1582 O O . ASN A 1 200 ? 7.442 -2.131 -12.947 1.00 85.25 200 ASN A O 1
ATOM 1586 N N . ASP A 1 201 ? 8.745 -0.603 -11.941 1.00 83.62 201 ASP A N 1
ATOM 1587 C CA . ASP A 1 201 ? 9.939 -1.450 -11.972 1.00 83.62 201 ASP A CA 1
ATOM 1588 C C . ASP A 1 201 ? 9.839 -2.564 -10.905 1.00 83.62 201 ASP A C 1
ATOM 1590 O O . ASP A 1 201 ? 9.760 -2.263 -9.707 1.00 83.62 201 ASP A O 1
ATOM 1594 N N . PRO A 1 202 ? 9.839 -3.850 -11.310 1.00 75.94 202 PRO A N 1
ATOM 1595 C CA . PRO A 1 202 ? 9.648 -4.968 -10.391 1.00 75.94 202 PRO A CA 1
ATOM 1596 C C . PRO A 1 202 ? 10.811 -5.149 -9.406 1.00 75.94 202 PRO A C 1
ATOM 1598 O O . PRO A 1 202 ? 10.577 -5.592 -8.285 1.00 75.94 202 PRO A O 1
ATOM 1601 N N . ILE A 1 203 ? 12.040 -4.774 -9.779 1.00 77.62 203 ILE A N 1
ATOM 1602 C CA . ILE A 1 203 ? 13.210 -4.859 -8.892 1.00 77.62 203 ILE A CA 1
ATOM 1603 C C . ILE A 1 203 ? 13.084 -3.804 -7.795 1.00 77.62 203 ILE A C 1
ATOM 1605 O O . ILE A 1 203 ? 13.251 -4.102 -6.614 1.00 77.62 203 ILE A O 1
ATOM 1609 N N . ILE A 1 204 ? 12.735 -2.568 -8.166 1.00 83.12 204 ILE A N 1
ATOM 1610 C CA . ILE A 1 204 ? 12.529 -1.492 -7.187 1.00 83.12 204 ILE A CA 1
ATOM 1611 C C . ILE A 1 204 ? 11.366 -1.847 -6.253 1.00 83.12 204 ILE A C 1
ATOM 1613 O O . ILE A 1 204 ? 11.496 -1.690 -5.042 1.00 83.12 204 ILE A O 1
ATOM 1617 N N . ARG A 1 205 ? 10.263 -2.388 -6.787 1.00 80.88 205 ARG A N 1
ATOM 1618 C CA . ARG A 1 205 ? 9.128 -2.879 -5.988 1.00 80.88 205 ARG A CA 1
ATOM 1619 C C . ARG A 1 205 ? 9.557 -3.929 -4.960 1.00 80.88 205 ARG A C 1
ATOM 1621 O O . ARG A 1 205 ? 9.225 -3.797 -3.782 1.00 80.88 205 ARG A O 1
ATOM 1628 N N . GLN A 1 206 ? 10.325 -4.929 -5.390 1.00 75.56 206 GLN A N 1
ATOM 1629 C CA . GLN A 1 206 ? 10.858 -5.968 -4.512 1.00 75.56 206 GLN A CA 1
ATOM 1630 C C . GLN A 1 206 ? 11.759 -5.372 -3.420 1.00 75.56 206 GLN A C 1
ATOM 1632 O O . GLN A 1 206 ? 11.588 -5.681 -2.242 1.00 75.56 206 GLN A O 1
ATOM 1637 N N . ASN A 1 207 ? 12.661 -4.461 -3.789 1.00 80.38 207 ASN A N 1
ATOM 1638 C CA . ASN A 1 207 ? 13.556 -3.787 -2.851 1.00 80.38 207 ASN A CA 1
ATOM 1639 C C . ASN A 1 207 ? 12.800 -2.931 -1.828 1.00 80.38 207 ASN A C 1
ATOM 1641 O O . ASN A 1 207 ? 13.154 -2.945 -0.654 1.00 80.38 207 ASN A O 1
ATOM 1645 N N . ILE A 1 208 ? 11.738 -2.228 -2.237 1.00 82.38 208 ILE A N 1
ATOM 1646 C CA . ILE A 1 208 ? 10.866 -1.492 -1.310 1.00 82.38 208 ILE A CA 1
ATOM 1647 C C . ILE A 1 208 ? 10.282 -2.450 -0.269 1.00 82.38 208 ILE A C 1
ATOM 1649 O O . ILE A 1 208 ? 10.335 -2.152 0.924 1.00 82.38 208 ILE A O 1
ATOM 1653 N N . SER A 1 209 ? 9.768 -3.607 -0.704 1.00 74.81 209 SER A N 1
ATOM 1654 C CA . SER A 1 209 ? 9.259 -4.624 0.220 1.00 74.81 209 SER A CA 1
ATOM 1655 C C . SER A 1 209 ? 10.357 -5.091 1.179 1.00 74.81 209 SER A C 1
ATOM 1657 O O . SER A 1 209 ? 10.158 -5.045 2.390 1.00 74.81 209 SER A O 1
ATOM 1659 N N . ILE A 1 210 ? 11.547 -5.443 0.682 1.00 71.56 210 ILE A N 1
ATOM 1660 C CA . ILE A 1 210 ? 12.670 -5.897 1.519 1.00 71.56 210 ILE A CA 1
ATOM 1661 C C . ILE A 1 210 ? 13.068 -4.826 2.548 1.00 71.56 210 ILE A C 1
ATOM 1663 O O . ILE A 1 210 ? 13.093 -5.114 3.743 1.00 71.56 210 ILE A O 1
ATOM 1667 N N . PHE A 1 211 ? 13.328 -3.590 2.111 1.00 76.25 211 PHE A N 1
ATOM 1668 C CA . PHE A 1 211 ? 13.841 -2.522 2.976 1.00 76.25 211 PHE A CA 1
ATOM 1669 C C . PHE A 1 211 ? 12.837 -2.037 4.021 1.00 76.25 211 PHE A C 1
ATOM 1671 O O . PHE A 1 211 ? 13.229 -1.685 5.133 1.00 76.25 211 PHE A O 1
ATOM 1678 N N . LEU A 1 212 ? 11.544 -1.990 3.690 1.00 73.25 212 LEU A N 1
ATOM 1679 C CA . LEU A 1 212 ? 10.518 -1.583 4.655 1.00 73.25 212 LEU A CA 1
ATOM 1680 C C . LEU A 1 212 ? 10.209 -2.686 5.667 1.00 73.25 212 LEU A C 1
ATOM 1682 O O . LEU A 1 212 ? 9.848 -2.384 6.803 1.00 73.25 212 LEU A O 1
ATOM 1686 N N . ASN A 1 213 ? 10.393 -3.949 5.283 1.00 62.97 213 ASN A N 1
ATOM 1687 C CA . ASN A 1 213 ? 10.254 -5.078 6.193 1.00 62.97 213 ASN A CA 1
ATOM 1688 C C . ASN A 1 213 ? 11.490 -5.245 7.099 1.00 62.97 213 ASN A C 1
ATOM 1690 O O . ASN A 1 213 ? 11.337 -5.564 8.276 1.00 62.97 213 ASN A O 1
ATOM 1694 N N . SER A 1 214 ? 12.699 -4.936 6.616 1.00 56.88 214 SER A N 1
ATOM 1695 C CA . SER A 1 214 ? 13.949 -5.062 7.384 1.00 56.88 214 SER A CA 1
ATOM 1696 C C . SER A 1 214 ? 14.168 -3.987 8.461 1.00 56.88 214 SER A C 1
ATOM 1698 O O . SER A 1 214 ? 15.108 -4.098 9.242 1.00 56.88 214 SER A O 1
ATOM 1700 N N . GLN A 1 215 ? 13.333 -2.940 8.534 1.00 55.12 215 GLN A N 1
ATOM 1701 C CA . GLN A 1 215 ? 13.422 -1.894 9.576 1.00 55.12 215 GLN A CA 1
ATOM 1702 C C . GLN A 1 215 ? 12.998 -2.375 10.977 1.00 55.12 215 GLN A C 1
ATOM 1704 O O . GLN A 1 215 ? 13.135 -1.649 11.959 1.00 55.12 215 GLN A O 1
ATOM 1709 N N . THR A 1 216 ? 12.522 -3.615 11.094 1.00 50.7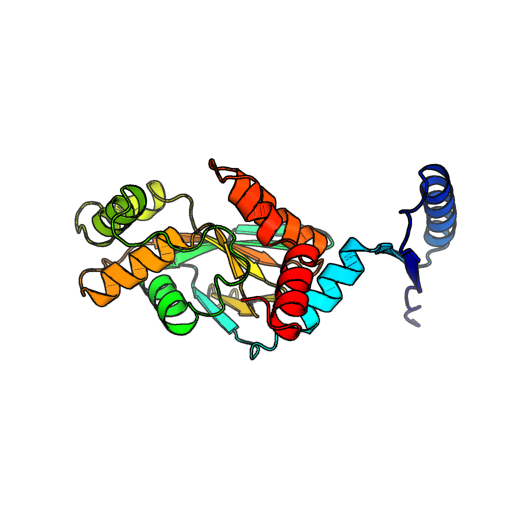8 216 THR A N 1
ATOM 1710 C CA . THR A 1 216 ? 12.329 -4.318 12.369 1.00 50.78 216 THR A CA 1
ATOM 1711 C C . THR A 1 216 ? 12.920 -5.718 12.254 1.00 50.78 216 THR A C 1
ATOM 1713 O O . THR A 1 216 ? 13.019 -6.237 11.147 1.00 50.78 216 THR A O 1
ATOM 1716 N N . GLU A 1 217 ? 13.296 -6.335 13.375 1.00 46.19 217 GLU A N 1
ATOM 1717 C CA . GLU A 1 217 ? 13.912 -7.665 13.393 1.00 46.19 217 GLU A CA 1
ATOM 1718 C C . GLU A 1 217 ? 12.976 -8.717 12.763 1.00 46.19 217 GLU A C 1
ATOM 1720 O O . GLU A 1 217 ? 12.007 -9.181 13.367 1.00 46.19 217 GLU A O 1
ATOM 1725 N N . ILE A 1 218 ? 13.248 -9.063 11.506 1.00 53.78 218 ILE A N 1
ATOM 1726 C CA . ILE A 1 218 ? 12.640 -10.172 10.774 1.00 53.78 218 ILE A CA 1
ATOM 1727 C C . ILE A 1 218 ? 13.762 -11.168 10.510 1.00 53.78 218 ILE A C 1
ATOM 1729 O O . ILE A 1 218 ? 14.861 -10.779 10.127 1.00 53.78 218 ILE A O 1
ATOM 1733 N N . LYS A 1 219 ? 13.502 -12.463 10.716 1.00 55.56 219 LYS A N 1
ATOM 1734 C CA . LYS A 1 219 ? 14.486 -13.496 10.374 1.00 55.56 219 LYS A CA 1
ATOM 1735 C C . LYS A 1 219 ? 14.715 -13.486 8.863 1.00 55.56 219 LYS A C 1
ATOM 1737 O O . LYS A 1 219 ? 13.743 -13.599 8.115 1.00 55.56 219 LYS A O 1
ATOM 1742 N N . ASP A 1 220 ? 15.974 -13.458 8.430 1.00 56.59 220 ASP A N 1
ATOM 1743 C CA . ASP A 1 220 ? 16.377 -13.469 7.011 1.00 56.59 220 ASP A CA 1
ATOM 1744 C C . ASP A 1 220 ? 15.678 -14.562 6.186 1.00 56.59 220 ASP A C 1
ATOM 1746 O O . ASP A 1 220 ? 15.369 -14.375 5.009 1.00 56.59 220 ASP A O 1
ATOM 1750 N N . SER A 1 221 ? 15.334 -15.687 6.821 1.00 55.56 221 SER A N 1
ATOM 1751 C CA . SER A 1 221 ? 14.574 -16.784 6.218 1.00 55.56 221 SER A CA 1
ATOM 1752 C C . SER A 1 221 ? 13.232 -16.358 5.602 1.00 55.56 221 SER A C 1
ATOM 1754 O O . SER A 1 221 ? 12.844 -16.914 4.580 1.00 55.56 221 SER A O 1
ATOM 1756 N N . TYR A 1 222 ? 12.529 -15.379 6.188 1.00 56.84 222 TYR A N 1
ATOM 1757 C CA . TYR A 1 222 ? 11.248 -14.874 5.662 1.00 56.84 222 TYR A CA 1
ATOM 1758 C C . TYR A 1 222 ? 11.422 -13.954 4.449 1.00 56.84 222 TYR A C 1
ATOM 1760 O O . TYR A 1 222 ? 10.538 -13.870 3.597 1.00 56.84 222 TYR A O 1
ATOM 1768 N N . LEU A 1 223 ? 12.558 -13.258 4.356 1.00 61.19 223 LEU A N 1
ATOM 1769 C CA . LEU A 1 223 ? 12.895 -12.468 3.172 1.00 61.19 223 LEU A CA 1
ATOM 1770 C C . LEU A 1 223 ? 13.238 -13.404 2.010 1.00 61.19 223 LEU A C 1
ATOM 1772 O O . LEU A 1 223 ? 12.732 -13.231 0.904 1.00 61.19 223 LEU A O 1
ATOM 1776 N N . ILE A 1 224 ? 14.031 -14.442 2.293 1.00 67.50 224 ILE A N 1
ATOM 1777 C CA . ILE A 1 224 ? 14.442 -15.450 1.313 1.00 67.50 224 ILE A CA 1
ATOM 1778 C C . ILE A 1 224 ? 13.235 -16.226 0.768 1.00 67.50 224 ILE A C 1
ATOM 1780 O O . ILE A 1 224 ? 13.147 -16.414 -0.443 1.00 67.50 224 ILE A O 1
ATOM 1784 N N . SER A 1 225 ? 12.275 -16.625 1.613 1.00 62.66 225 SER A N 1
ATOM 1785 C CA . SER A 1 225 ? 11.100 -17.396 1.171 1.00 62.66 225 SER A CA 1
ATOM 1786 C C . SER A 1 225 ? 10.199 -16.654 0.180 1.00 62.66 225 SER A C 1
ATOM 1788 O O . SER A 1 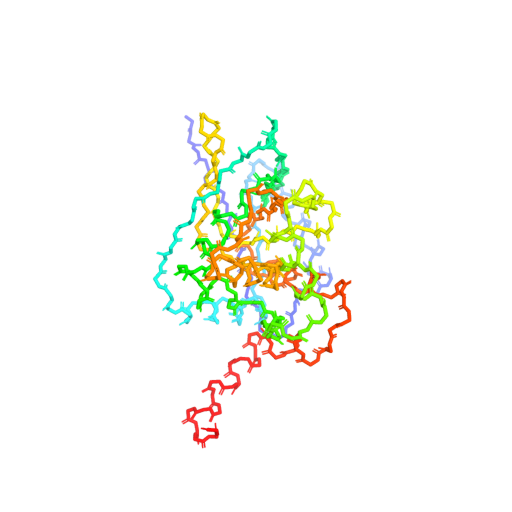225 ? 9.503 -17.285 -0.610 1.00 62.66 225 SER A O 1
ATOM 1790 N N . ASN A 1 226 ? 10.229 -15.319 0.180 1.00 65.38 226 ASN A N 1
ATOM 1791 C CA . ASN A 1 226 ? 9.438 -14.500 -0.736 1.00 65.38 226 ASN A CA 1
ATOM 1792 C C . ASN A 1 226 ? 10.177 -14.114 -2.020 1.00 65.38 226 ASN A C 1
ATOM 1794 O O . ASN A 1 226 ? 9.597 -13.454 -2.882 1.00 65.38 226 ASN A O 1
ATOM 1798 N N . LEU A 1 227 ? 11.433 -14.537 -2.192 1.00 70.50 227 LEU A N 1
ATOM 1799 C CA . LEU A 1 227 ? 12.126 -14.351 -3.461 1.00 70.50 227 LEU A CA 1
ATOM 1800 C C . LEU A 1 227 ? 11.430 -15.173 -4.564 1.00 70.50 227 LEU A C 1
ATOM 1802 O O . LEU A 1 227 ? 11.123 -16.347 -4.335 1.00 70.50 227 LEU A O 1
ATOM 1806 N N . PRO A 1 228 ? 11.254 -14.620 -5.783 1.00 70.56 228 PRO A N 1
ATOM 1807 C CA . PRO A 1 228 ? 10.610 -15.316 -6.899 1.00 70.56 228 PRO A CA 1
ATOM 1808 C C . PRO A 1 228 ? 11.184 -16.705 -7.170 1.00 70.56 228 PRO A C 1
ATOM 1810 O O . PRO A 1 228 ? 10.448 -17.626 -7.497 1.00 70.56 228 PRO A O 1
ATOM 1813 N N . ILE A 1 229 ? 12.500 -16.871 -7.007 1.00 76.38 229 ILE A N 1
ATOM 1814 C CA . ILE A 1 229 ? 13.175 -18.154 -7.220 1.00 76.38 229 ILE A CA 1
ATOM 1815 C C . ILE A 1 229 ? 12.776 -19.214 -6.186 1.00 76.38 229 ILE A C 1
ATOM 1817 O O . ILE A 1 229 ? 12.643 -20.382 -6.535 1.00 76.38 229 ILE A O 1
ATOM 1821 N N . VAL A 1 230 ? 12.551 -18.816 -4.930 1.00 79.75 230 VAL A N 1
ATOM 1822 C CA . VAL A 1 230 ? 12.153 -19.736 -3.857 1.00 79.75 230 VAL A CA 1
ATOM 1823 C C . VAL A 1 230 ? 10.681 -20.105 -3.995 1.00 79.75 230 VAL A C 1
ATOM 1825 O O . VAL A 1 230 ? 10.339 -21.276 -3.878 1.00 79.75 230 VAL A O 1
ATOM 1828 N N . ARG A 1 231 ? 9.827 -19.140 -4.353 1.00 75.19 231 ARG A N 1
ATOM 1829 C CA . ARG A 1 231 ? 8.418 -19.398 -4.686 1.00 75.19 231 ARG A CA 1
ATOM 1830 C C . ARG A 1 231 ? 8.262 -20.289 -5.918 1.00 75.19 231 ARG A C 1
ATOM 1832 O O . ARG A 1 231 ? 7.435 -21.190 -5.923 1.00 75.19 231 ARG A O 1
ATOM 1839 N N . GLN A 1 232 ? 9.093 -20.091 -6.942 1.00 77.88 232 GLN A N 1
ATOM 1840 C CA . GLN A 1 232 ? 9.093 -20.975 -8.106 1.00 77.88 232 GLN A CA 1
ATOM 1841 C C . GLN A 1 232 ? 9.514 -22.401 -7.734 1.00 77.88 232 GLN A C 1
ATOM 1843 O O . GLN A 1 232 ? 8.910 -23.350 -8.223 1.00 77.88 232 GLN A O 1
ATOM 1848 N N . LEU A 1 233 ? 10.516 -22.551 -6.860 1.00 82.75 233 LEU A N 1
ATOM 1849 C CA . LEU A 1 233 ? 10.933 -23.857 -6.352 1.00 82.75 233 LEU A CA 1
ATOM 1850 C C . LEU A 1 233 ? 9.811 -24.542 -5.558 1.00 82.75 233 LEU A C 1
ATOM 1852 O O . LEU A 1 233 ? 9.593 -25.731 -5.752 1.00 82.75 233 LEU A O 1
ATOM 1856 N N . GLU A 1 234 ? 9.094 -23.805 -4.706 1.00 82.38 234 GLU A N 1
ATOM 1857 C CA . GLU A 1 234 ? 7.918 -24.297 -3.969 1.00 82.38 234 GLU A CA 1
ATOM 1858 C C . GLU A 1 234 ? 6.853 -24.861 -4.928 1.00 82.38 234 GLU A C 1
ATOM 1860 O O . GLU A 1 234 ? 6.474 -26.022 -4.799 1.00 82.38 234 GLU A O 1
ATOM 1865 N N . GLU A 1 235 ? 6.455 -24.101 -5.956 1.00 80.56 235 GLU A N 1
ATOM 1866 C CA . GLU A 1 235 ? 5.505 -24.570 -6.983 1.00 80.56 235 GLU A CA 1
ATOM 1867 C C . GLU A 1 235 ? 5.995 -25.809 -7.746 1.00 80.56 235 GLU A C 1
ATOM 1869 O O . GLU A 1 235 ? 5.201 -26.649 -8.171 1.00 80.56 235 GLU A O 1
ATOM 1874 N N . ASP A 1 236 ? 7.294 -25.886 -8.029 1.00 84.81 236 ASP A N 1
ATOM 1875 C CA . ASP A 1 236 ? 7.859 -26.996 -8.792 1.00 84.81 236 ASP A CA 1
ATOM 1876 C C . ASP A 1 236 ? 7.960 -28.268 -7.941 1.00 84.81 236 ASP A C 1
ATOM 1878 O O . ASP A 1 236 ? 7.778 -29.364 -8.469 1.00 84.81 236 ASP A O 1
ATOM 1882 N N . LEU A 1 237 ? 8.180 -28.130 -6.631 1.00 86.25 237 LEU A N 1
ATOM 1883 C CA . LEU A 1 237 ? 8.138 -29.234 -5.672 1.00 86.25 237 LEU A CA 1
ATOM 1884 C C . LEU A 1 237 ? 6.708 -29.757 -5.462 1.00 86.25 237 LEU A C 1
ATOM 1886 O O . LEU A 1 237 ? 6.513 -30.972 -5.497 1.00 86.25 237 LEU A O 1
ATOM 1890 N N . ASP A 1 238 ? 5.721 -28.865 -5.350 1.00 85.44 238 ASP A N 1
ATOM 1891 C CA . ASP A 1 238 ? 4.294 -29.212 -5.232 1.00 85.44 238 ASP A CA 1
ATOM 1892 C C . ASP A 1 238 ? 3.814 -30.060 -6.426 1.00 85.44 238 ASP A C 1
ATOM 1894 O O . ASP A 1 238 ? 3.249 -31.143 -6.270 1.00 85.44 238 ASP A O 1
ATOM 1898 N N . LYS A 1 239 ? 4.176 -29.668 -7.658 1.00 85.50 239 LYS A N 1
ATOM 1899 C CA . LYS A 1 239 ? 3.876 -30.456 -8.876 1.00 85.50 239 LYS A CA 1
ATOM 1900 C C . LYS A 1 239 ? 4.491 -31.857 -8.877 1.00 85.50 239 LYS A C 1
ATOM 1902 O O . LYS A 1 239 ? 4.015 -32.729 -9.604 1.00 85.50 239 LYS A O 1
ATOM 1907 N N . LEU A 1 240 ? 5.569 -32.064 -8.124 1.00 89.69 240 LEU A N 1
ATOM 1908 C CA . LEU A 1 240 ? 6.247 -33.351 -7.981 1.00 89.69 240 LEU A CA 1
ATOM 1909 C C . LEU A 1 240 ? 5.696 -34.179 -6.805 1.00 89.69 240 LEU A C 1
ATOM 1911 O O . LEU A 1 240 ? 6.194 -35.278 -6.561 1.00 89.69 240 LEU A O 1
ATOM 1915 N N . GLY A 1 241 ? 4.662 -33.690 -6.111 1.00 83.56 241 GLY A N 1
ATOM 1916 C CA . GLY A 1 241 ? 4.033 -34.359 -4.972 1.00 83.56 241 GLY A CA 1
ATOM 1917 C C . GLY A 1 241 ? 4.825 -34.227 -3.673 1.00 83.56 241 GLY A C 1
ATOM 1918 O O . GLY A 1 241 ? 4.655 -35.042 -2.764 1.00 83.56 241 GLY A O 1
ATOM 1919 N N . PHE A 1 242 ? 5.728 -33.249 -3.595 1.00 55.94 242 PHE A N 1
ATOM 1920 C CA . PHE A 1 242 ? 6.317 -32.852 -2.328 1.00 55.94 242 PHE A CA 1
ATOM 1921 C C . PHE A 1 242 ? 5.417 -31.781 -1.705 1.00 55.94 242 PHE A C 1
ATOM 1923 O O . PHE A 1 242 ? 5.275 -30.714 -2.293 1.00 55.94 242 PHE A O 1
ATOM 1930 N N . PHE A 1 243 ? 4.916 -32.085 -0.499 1.00 59.06 243 PHE A N 1
ATOM 1931 C CA . PHE A 1 243 ? 3.938 -31.331 0.310 1.00 59.06 243 PHE A CA 1
ATOM 1932 C C . PHE A 1 243 ? 2.467 -31.542 -0.067 1.00 59.06 243 PHE A C 1
ATOM 1934 O O . PHE A 1 243 ? 2.156 -31.696 -1.263 1.00 59.06 243 PHE A O 1
#

Sequence (243 aa):
MVSFGGFKLVFVSYTSPLSNHGEIVLSTELKQIKDTGNKIYWELYDKERIANIIYTSKKKYEAFEIDLVQSGSSTGILTSDNAATYSIHCSLNELADVCLKYQDIIFDENVRLFHGVNNKFNNGIIQTATSEDDIINFHLYNNGIVMVSPKVKYIDTRKRLKVSNPMVVNGCQTMNSLLEAKKQGNLQDGFVQVTVIEINDPIIRQNISIFLNSQTEIKDSYLISNLPIVRQLEEDLDKLGFF

Foldseek 3Di:
DDPDDAEEAEAEEEPDDQDPVRVVVVVVVVVVCVVVVGHYYYDYHYNQLVLLVVLVVPDDDDKDKAKFAAPDPDWDWDDDPFKIKTKGKGKLVSLLVVCVVQVVQQAPLALDAAPDCPDPVLVVLLCLQQDPVNQACSQVVDPFWEKEAQDWDQDPVRNMIIGMRIHTLPCNSNSVSSNVSVVVVRGDTHIYMYMYMHGDRSVVVLVVSVVVNVVDDDPVVSNVCSRSVNVVVVVVCVVVVND

pLDDT: mean 82.66, std 13.91, range [36.41, 97.62]

InterPro domains:
  IPR018891 Abortive phage infection protein, C-terminal [PF10592] (107-237)

Organism: Brevibacillus brevis (NCBI:txid1393)

Radius of gyration: 21.45 Å; chains: 1; bounding box: 52×54×62 Å

Secondary structure (DSSP, 8-state):
----PPEEEEEE-SS-PPPHHHHHHHHHHHHHHHHTT--EEEEEE-HHHHHHHHHHHH--PPP-EEEEE--SSS-EEEEETTEEEEEEEEEHHHHHHHHHHHHHHHTTT-SS----TTSHHHHHHHHHHH-TTTGGGHHHHS--EEEEESEEEEEGGGTEEEEES-EEEE-HHHHHHHHHHHHTT---S-EEEEEEEEE--HHHHHHHHHHHHTTS---HHHHHHTSHHHHHHHHHHHTTT--